Protein AF-A0A524NBY7-F1 (afdb_monomer_lite)

pLDDT: mean 90.12, std 16.32, range [26.27, 98.94]

Structure (mmCIF, N/CA/C/O backbone):
data_AF-A0A524NBY7-F1
#
_entry.id   AF-A0A524NBY7-F1
#
loop_
_atom_site.group_PDB
_atom_site.id
_atom_site.type_symbol
_atom_site.label_atom_id
_atom_site.label_alt_id
_atom_site.label_comp_id
_atom_site.label_asym_id
_atom_site.label_entity_id
_atom_site.label_seq_id
_atom_site.pdbx_PDB_ins_code
_atom_site.Cartn_x
_atom_site.Cartn_y
_atom_site.Cartn_z
_atom_site.occupancy
_atom_site.B_iso_or_equiv
_atom_site.auth_seq_id
_atom_site.auth_comp_id
_atom_site.auth_asym_id
_atom_site.auth_atom_id
_atom_site.pdbx_PDB_model_num
ATOM 1 N N . MET A 1 1 ? 9.054 27.374 -18.415 1.00 38.06 1 MET A N 1
ATOM 2 C CA . MET A 1 1 ? 10.284 26.608 -18.728 1.00 38.06 1 MET A CA 1
ATOM 3 C C . MET A 1 1 ? 9.888 25.502 -19.705 1.00 38.06 1 MET A C 1
ATOM 5 O O . MET A 1 1 ? 8.897 24.840 -19.443 1.00 38.06 1 MET A O 1
ATOM 9 N N . ASN A 1 2 ? 10.522 25.422 -20.881 1.00 26.27 2 ASN A N 1
ATOM 10 C CA . ASN A 1 2 ? 10.005 24.704 -22.062 1.00 26.27 2 ASN A CA 1
ATOM 11 C C . ASN A 1 2 ? 9.915 23.171 -21.884 1.00 26.27 2 ASN A C 1
ATOM 13 O O . ASN A 1 2 ? 10.837 22.551 -21.364 1.00 26.27 2 ASN A O 1
ATOM 17 N N . ILE A 1 3 ? 8.852 22.569 -22.433 1.00 31.59 3 ILE A N 1
ATOM 18 C CA . ILE A 1 3 ? 8.532 21.121 -22.445 1.00 31.59 3 ILE A CA 1
ATOM 19 C C . ILE A 1 3 ? 9.698 20.244 -22.946 1.00 31.59 3 ILE A C 1
ATOM 21 O O . ILE A 1 3 ? 9.887 19.122 -22.487 1.00 31.59 3 ILE A O 1
ATOM 25 N N . ARG A 1 4 ? 10.561 20.779 -23.820 1.00 28.70 4 ARG A N 1
ATOM 26 C CA . ARG A 1 4 ? 11.755 20.077 -24.326 1.00 28.70 4 ARG A CA 1
ATOM 27 C C . ARG A 1 4 ? 12.843 19.812 -23.284 1.00 28.70 4 ARG A C 1
ATOM 29 O O . ARG A 1 4 ? 13.678 18.953 -23.526 1.00 28.70 4 ARG A O 1
ATOM 36 N N . THR A 1 5 ? 12.851 20.520 -22.158 1.00 32.78 5 THR A N 1
ATOM 37 C CA . THR A 1 5 ? 13.862 20.325 -21.107 1.00 32.78 5 THR A CA 1
ATOM 38 C C . THR A 1 5 ? 13.407 19.320 -20.041 1.00 32.78 5 THR A C 1
ATOM 40 O O . THR A 1 5 ? 14.238 18.836 -19.280 1.00 32.78 5 THR A O 1
ATOM 43 N N . ARG A 1 6 ? 12.109 18.970 -19.999 1.00 39.91 6 ARG A N 1
ATOM 44 C CA . ARG A 1 6 ? 11.529 18.037 -19.013 1.00 39.91 6 ARG A CA 1
ATOM 45 C C . ARG A 1 6 ? 11.681 16.561 -19.406 1.00 39.91 6 ARG A C 1
ATOM 47 O O . ARG A 1 6 ? 11.953 15.740 -18.540 1.00 39.91 6 ARG A O 1
ATOM 54 N N . LEU A 1 7 ? 11.659 16.233 -20.704 1.00 33.75 7 LEU A N 1
ATOM 55 C CA . LEU A 1 7 ? 11.920 14.864 -21.191 1.00 33.75 7 LEU A CA 1
ATOM 56 C C . LEU A 1 7 ? 13.371 14.382 -20.986 1.00 33.75 7 LEU A C 1
ATOM 58 O O . LEU A 1 7 ? 13.647 13.192 -21.106 1.00 33.75 7 LEU A O 1
ATOM 62 N N . SER A 1 8 ? 14.306 15.280 -20.669 1.00 32.94 8 SER A N 1
ATOM 63 C CA . SER A 1 8 ? 15.722 14.927 -20.519 1.00 32.94 8 SER A CA 1
ATOM 64 C C . SER A 1 8 ? 16.049 14.207 -19.205 1.00 32.94 8 SER A C 1
ATOM 66 O O . SER A 1 8 ? 17.114 13.607 -19.113 1.00 32.94 8 SER A O 1
ATOM 68 N N . PHE A 1 9 ? 15.167 14.235 -18.197 1.00 35.78 9 PHE A N 1
ATOM 69 C CA . PHE A 1 9 ? 15.437 13.615 -16.889 1.00 35.78 9 PHE A CA 1
ATOM 70 C C . PHE A 1 9 ? 15.031 12.139 -16.807 1.00 35.78 9 PHE A C 1
ATOM 72 O O . PHE A 1 9 ? 15.745 11.360 -16.178 1.00 35.78 9 PHE A O 1
ATOM 79 N N . LEU A 1 10 ? 14.003 11.711 -17.553 1.00 37.94 10 LEU A N 1
ATOM 80 C CA . LEU A 1 10 ? 13.712 10.282 -17.762 1.00 37.94 10 LEU A CA 1
ATOM 81 C C . LEU A 1 10 ? 14.885 9.562 -18.467 1.00 37.94 10 LEU A C 1
ATOM 83 O O . LEU A 1 10 ? 15.070 8.355 -18.348 1.00 37.94 10 LEU A O 1
ATOM 87 N N . PHE A 1 11 ? 15.726 10.333 -19.161 1.00 37.72 11 PHE A N 1
ATOM 88 C CA . PHE A 1 11 ? 16.925 9.867 -19.851 1.00 37.72 11 PHE A CA 1
ATOM 89 C C . PHE A 1 11 ? 18.112 9.563 -18.917 1.00 37.72 11 PHE A C 1
ATOM 91 O O . PHE A 1 11 ? 19.065 8.908 -19.340 1.00 37.72 11 PHE A O 1
ATOM 98 N N . ILE A 1 12 ? 18.090 10.012 -17.655 1.00 38.16 12 ILE A N 1
ATOM 99 C CA . ILE A 1 12 ? 19.270 9.946 -16.774 1.00 38.16 12 ILE A CA 1
ATOM 100 C C . ILE A 1 12 ? 19.433 8.573 -16.099 1.00 38.16 12 ILE A C 1
ATOM 102 O O . ILE A 1 12 ? 20.563 8.192 -15.804 1.00 38.16 12 ILE A O 1
ATOM 106 N N . LEU A 1 13 ? 18.376 7.759 -15.981 1.00 38.22 13 LEU A N 1
ATOM 107 C CA . LEU A 1 13 ? 18.535 6.328 -15.658 1.00 38.22 13 LEU A CA 1
ATOM 108 C C . LEU A 1 13 ? 18.882 5.478 -16.904 1.00 38.22 13 LEU A C 1
ATOM 110 O O . LEU A 1 13 ? 19.424 4.384 -16.787 1.00 38.22 13 LEU A O 1
ATOM 114 N N . PHE A 1 14 ? 18.618 6.003 -18.107 1.00 44.19 14 PHE A N 1
ATOM 115 C CA . PHE A 1 14 ? 18.791 5.312 -19.395 1.00 44.19 14 PHE A CA 1
ATOM 116 C C . PHE A 1 14 ? 20.225 5.339 -19.950 1.00 44.19 14 PHE A C 1
ATOM 118 O O . PHE A 1 14 ? 20.568 4.558 -20.842 1.00 44.19 14 PHE A O 1
ATOM 125 N N . LEU A 1 15 ? 21.081 6.220 -19.429 1.00 35.56 15 LEU A N 1
ATOM 126 C CA . LEU A 1 15 ? 22.387 6.534 -20.020 1.00 35.56 15 LEU A CA 1
ATOM 127 C C . LEU A 1 15 ? 23.485 5.484 -19.804 1.00 35.56 15 LEU A C 1
ATOM 129 O O . LEU A 1 15 ? 24.590 5.671 -20.306 1.00 35.56 15 LEU A O 1
ATOM 133 N N . LEU A 1 16 ? 23.201 4.371 -19.121 1.00 41.16 16 LEU A N 1
ATOM 134 C CA . LEU A 1 16 ? 24.165 3.272 -19.025 1.00 41.16 16 LEU A CA 1
ATOM 135 C C . LEU A 1 16 ? 23.973 2.188 -20.097 1.00 41.16 16 LEU A C 1
ATOM 137 O O . LEU A 1 16 ? 24.951 1.510 -20.393 1.00 41.16 16 LEU A O 1
ATOM 141 N N . TYR A 1 17 ? 22.792 2.053 -20.730 1.00 46.56 17 TYR A N 1
ATOM 142 C CA . TYR A 1 17 ? 22.541 0.939 -21.671 1.00 46.56 17 TYR A CA 1
ATOM 143 C C . TYR A 1 17 ? 21.577 1.198 -22.850 1.00 46.56 17 TYR A C 1
ATOM 145 O O . TYR A 1 17 ? 21.431 0.319 -23.697 1.00 46.56 17 TYR A O 1
ATOM 153 N N . GLY A 1 18 ? 20.918 2.358 -22.960 1.00 45.53 18 GLY A N 1
ATOM 154 C CA . GLY A 1 18 ? 19.932 2.601 -24.025 1.00 45.53 18 GLY A CA 1
ATOM 155 C C . GLY A 1 18 ? 20.496 3.285 -25.274 1.00 45.53 18 GLY A C 1
ATOM 156 O O . GLY A 1 18 ? 21.081 4.363 -25.184 1.00 45.53 18 GLY A O 1
ATOM 157 N N . CYS A 1 19 ? 20.251 2.715 -26.459 1.00 48.62 19 CYS A N 1
ATOM 158 C CA . CYS A 1 19 ? 20.434 3.406 -27.741 1.00 48.62 19 CYS A CA 1
ATOM 159 C C . CYS A 1 19 ? 19.055 3.824 -28.280 1.00 48.62 19 CYS A C 1
ATOM 161 O O . CYS A 1 19 ? 18.195 2.975 -28.513 1.00 48.62 19 CYS A O 1
ATOM 163 N N . ALA A 1 20 ? 18.821 5.127 -28.451 1.00 48.59 20 ALA A N 1
ATOM 164 C CA . ALA A 1 20 ? 17.600 5.642 -29.073 1.00 48.59 20 ALA A CA 1
ATOM 165 C C . ALA A 1 20 ? 17.789 5.726 -30.594 1.00 48.59 20 ALA A C 1
ATOM 167 O O . ALA A 1 20 ? 18.743 6.347 -31.067 1.00 48.59 20 ALA A O 1
ATOM 168 N N . ASP A 1 21 ? 16.880 5.125 -31.362 1.00 48.41 21 ASP A N 1
ATOM 169 C CA . ASP A 1 21 ? 16.946 5.154 -32.826 1.00 48.41 21 ASP A CA 1
ATOM 170 C C . ASP A 1 21 ? 16.148 6.344 -33.400 1.00 48.41 21 ASP A C 1
ATOM 172 O O . ASP A 1 21 ? 15.265 6.903 -32.743 1.00 48.41 21 ASP A O 1
ATOM 176 N N . LYS A 1 22 ? 16.411 6.735 -34.657 1.00 47.03 22 LYS A N 1
ATOM 177 C CA . LYS A 1 22 ? 15.877 7.964 -35.311 1.00 47.03 22 LYS A CA 1
ATOM 178 C C . LYS A 1 22 ? 14.337 8.063 -35.427 1.00 47.03 22 LYS A C 1
ATOM 180 O O . LYS A 1 22 ? 13.837 9.023 -36.011 1.00 47.03 22 LYS A O 1
ATOM 185 N N . LYS A 1 23 ? 13.585 7.094 -34.896 1.00 56.25 23 LYS A N 1
ATOM 186 C CA . LYS A 1 23 ? 12.113 7.017 -34.898 1.00 56.25 23 LYS A CA 1
ATOM 187 C C . LYS A 1 23 ? 11.458 7.180 -33.516 1.00 56.25 23 LYS A C 1
ATOM 189 O O . LYS A 1 23 ? 10.245 7.050 -33.436 1.00 56.25 23 LYS A O 1
ATOM 194 N N . GLY A 1 24 ? 12.219 7.457 -32.453 1.00 67.69 24 GLY A N 1
ATOM 195 C CA . GLY A 1 24 ? 11.664 7.640 -31.100 1.00 67.69 24 GLY A CA 1
ATOM 196 C C . GLY A 1 24 ? 11.406 6.340 -30.327 1.00 67.69 24 GLY A C 1
ATOM 197 O O . GLY A 1 24 ? 10.895 6.390 -29.215 1.00 67.69 24 GLY A O 1
ATOM 198 N N . ALA A 1 25 ? 11.792 5.189 -30.886 1.00 77.94 25 ALA A N 1
ATOM 199 C CA . ALA A 1 25 ? 11.807 3.920 -30.167 1.00 77.94 25 ALA A CA 1
ATOM 200 C C . ALA A 1 25 ? 13.071 3.817 -29.298 1.00 77.94 25 ALA A C 1
ATOM 202 O O . ALA A 1 25 ? 14.184 4.078 -29.773 1.00 77.94 25 ALA A O 1
ATOM 203 N N . ALA A 1 26 ? 12.883 3.425 -28.040 1.00 87.50 26 ALA A N 1
ATOM 204 C CA . ALA A 1 26 ? 13.948 3.090 -27.107 1.00 87.50 26 ALA A CA 1
ATOM 205 C C . ALA A 1 26 ? 14.113 1.569 -27.036 1.00 87.50 26 ALA A C 1
ATOM 207 O O . ALA A 1 26 ? 13.131 0.825 -27.085 1.00 87.50 26 ALA A O 1
ATOM 208 N N . TYR A 1 27 ? 15.356 1.115 -26.898 1.00 89.12 27 TYR A N 1
ATOM 209 C CA . TYR A 1 27 ? 15.679 -0.298 -26.746 1.00 89.12 27 TYR A CA 1
ATOM 210 C C . TYR A 1 27 ? 16.507 -0.519 -25.489 1.00 89.12 27 TYR A C 1
ATOM 212 O O . TYR A 1 27 ? 17.387 0.284 -25.169 1.00 89.12 27 TYR A O 1
ATOM 220 N N . VAL A 1 28 ? 16.237 -1.630 -24.808 1.00 91.25 28 VAL A N 1
ATOM 221 C CA . VAL A 1 28 ? 17.086 -2.152 -23.737 1.00 91.25 28 VAL A CA 1
ATOM 222 C C . VAL A 1 28 ? 17.340 -3.633 -23.981 1.00 91.25 28 VAL A C 1
ATOM 224 O O . VAL A 1 28 ? 16.425 -4.387 -24.314 1.00 91.25 28 VAL A O 1
ATOM 227 N N . GLU A 1 29 ? 18.592 -4.046 -23.837 1.00 92.50 29 GLU A N 1
ATOM 228 C CA . GLU A 1 29 ? 19.011 -5.432 -24.018 1.00 92.50 29 GLU A CA 1
ATOM 229 C C . GLU A 1 29 ? 19.614 -5.972 -22.724 1.00 92.50 29 GLU A C 1
ATOM 231 O O . GLU A 1 29 ? 20.268 -5.247 -21.974 1.00 92.50 29 GLU A O 1
ATOM 236 N N . GLY A 1 30 ? 19.376 -7.249 -22.446 1.00 92.81 30 GLY A N 1
ATOM 237 C CA . GLY A 1 30 ? 19.822 -7.882 -21.210 1.00 92.81 30 GLY A CA 1
ATOM 238 C C . GLY A 1 30 ? 19.289 -9.300 -21.067 1.00 92.81 30 GLY A C 1
ATOM 239 O O . GLY A 1 30 ? 18.826 -9.910 -22.035 1.00 92.81 30 GLY A O 1
ATOM 240 N N . LEU A 1 31 ? 19.374 -9.845 -19.857 1.00 93.19 31 LEU A N 1
ATOM 241 C CA . LEU A 1 31 ? 18.925 -11.201 -19.547 1.00 93.19 31 LEU A CA 1
ATOM 242 C C . LEU A 1 31 ? 17.517 -11.160 -18.952 1.00 93.19 31 LEU A C 1
ATOM 244 O O . LEU A 1 31 ? 17.298 -10.491 -17.951 1.00 93.19 31 LEU A O 1
ATOM 248 N N . LEU A 1 32 ? 16.556 -11.888 -19.512 1.00 93.88 32 LEU A N 1
ATOM 249 C CA . LEU A 1 32 ? 15.216 -11.955 -18.927 1.00 93.88 32 LEU A CA 1
ATOM 250 C C . LEU A 1 32 ? 15.269 -12.617 -17.538 1.00 93.88 32 LEU A C 1
ATOM 252 O O . LEU A 1 32 ? 15.822 -13.707 -17.404 1.00 93.88 32 LEU A O 1
ATOM 256 N N . TYR A 1 33 ? 14.672 -11.994 -16.517 1.00 94.44 33 TYR A N 1
ATOM 257 C CA . TYR A 1 33 ? 14.739 -12.485 -15.128 1.00 94.44 33 TYR A CA 1
ATOM 258 C C . TYR A 1 33 ? 14.157 -13.894 -14.918 1.00 94.44 33 TYR A C 1
ATOM 260 O O . TYR A 1 33 ? 14.571 -14.596 -14.002 1.00 94.44 33 TYR A O 1
ATOM 268 N N . LEU A 1 34 ? 13.221 -14.319 -15.775 1.00 94.25 34 LEU A N 1
ATOM 269 C CA . LEU A 1 34 ? 12.539 -15.613 -15.664 1.00 94.25 34 LEU A CA 1
ATOM 270 C C . LEU A 1 34 ? 13.435 -16.807 -16.004 1.00 94.25 34 LEU A C 1
ATOM 272 O O . LEU A 1 34 ? 13.306 -17.863 -15.392 1.00 94.25 34 LEU A O 1
ATOM 276 N N . ASP A 1 35 ? 14.293 -16.678 -17.017 1.00 94.00 35 ASP A N 1
ATOM 277 C CA . ASP A 1 35 ? 15.045 -17.816 -17.561 1.00 94.00 35 ASP A CA 1
ATOM 278 C C . ASP A 1 35 ? 16.498 -17.496 -17.948 1.00 94.00 35 ASP A C 1
ATOM 280 O O . ASP A 1 35 ? 17.217 -18.363 -18.452 1.00 94.00 35 ASP A O 1
ATOM 284 N N . GLY A 1 36 ? 16.950 -16.259 -17.725 1.00 91.88 36 GLY A N 1
ATOM 285 C CA . GLY A 1 36 ? 18.303 -15.804 -18.032 1.00 91.88 36 GLY A CA 1
ATOM 286 C C . GLY A 1 36 ? 18.642 -15.807 -19.526 1.00 91.88 36 GLY A C 1
ATOM 287 O O . GLY A 1 36 ? 19.830 -15.776 -19.884 1.00 91.88 36 GLY A O 1
ATOM 288 N N . LYS A 1 37 ? 17.639 -15.887 -20.414 1.00 92.94 37 LYS A N 1
ATOM 289 C CA . LYS A 1 37 ? 17.856 -15.814 -21.862 1.00 92.94 37 LYS A CA 1
ATOM 290 C C . LYS A 1 37 ? 18.016 -14.363 -22.318 1.00 92.94 37 LYS A C 1
ATOM 292 O O . LYS A 1 37 ? 17.357 -13.473 -21.781 1.00 92.94 37 LYS A O 1
ATOM 297 N N . PRO A 1 38 ? 18.884 -14.110 -23.311 1.00 94.12 38 PRO A N 1
ATOM 298 C CA . PRO A 1 38 ? 19.106 -12.767 -23.819 1.00 94.12 38 PRO A CA 1
ATOM 299 C C . PRO A 1 38 ? 17.893 -12.268 -24.614 1.00 94.12 38 PRO A C 1
ATOM 301 O O . PRO A 1 38 ? 17.378 -12.972 -25.490 1.00 94.12 38 PRO A O 1
ATOM 304 N N . VAL A 1 39 ? 17.451 -11.048 -24.317 1.00 94.12 39 VAL A N 1
ATOM 305 C CA . VAL A 1 39 ? 16.311 -10.396 -24.970 1.00 94.12 39 VAL A CA 1
ATOM 306 C C . VAL A 1 39 ? 16.609 -8.929 -25.280 1.00 94.12 39 VAL A C 1
ATOM 308 O O . VAL A 1 39 ? 17.419 -8.296 -24.609 1.00 94.12 39 VAL A O 1
ATOM 311 N N . SER A 1 40 ? 15.914 -8.395 -26.283 1.00 93.38 40 SER A N 1
ATOM 312 C CA . SER A 1 40 ? 15.816 -6.968 -26.596 1.00 93.38 40 SER A CA 1
ATOM 313 C C . SER A 1 40 ? 14.366 -6.525 -26.399 1.00 93.38 40 SER A C 1
ATOM 315 O O . SER A 1 40 ? 13.446 -7.123 -26.975 1.00 93.38 40 SER A O 1
ATOM 317 N N . ILE A 1 41 ? 14.154 -5.518 -25.556 1.00 94.06 41 ILE A N 1
ATOM 318 C CA . ILE A 1 41 ? 12.849 -4.920 -25.274 1.00 94.06 41 ILE A CA 1
ATOM 319 C C . ILE A 1 41 ? 12.764 -3.595 -26.026 1.00 94.06 41 ILE A C 1
ATOM 321 O O . ILE A 1 41 ? 13.585 -2.704 -25.825 1.00 94.06 41 ILE A O 1
ATOM 325 N N . GLU A 1 42 ? 11.760 -3.484 -26.890 1.00 94.94 42 GLU A N 1
ATOM 326 C CA . GLU A 1 42 ? 11.419 -2.271 -27.628 1.00 94.94 42 GLU A CA 1
ATOM 327 C C . GLU A 1 42 ? 10.312 -1.521 -26.891 1.00 94.94 42 GLU A C 1
ATOM 329 O O . GLU A 1 42 ? 9.292 -2.108 -26.511 1.00 94.94 42 GLU A O 1
ATOM 334 N N . MET A 1 43 ? 10.514 -0.218 -26.718 1.00 94.38 43 MET A N 1
ATOM 335 C CA . MET A 1 43 ? 9.571 0.684 -26.074 1.00 94.38 43 MET A CA 1
ATOM 336 C C . MET A 1 43 ? 9.296 1.896 -26.960 1.00 94.38 43 MET A C 1
ATOM 338 O O . MET A 1 43 ? 10.212 2.460 -27.562 1.00 94.38 43 MET A O 1
ATOM 342 N N . MET A 1 44 ? 8.037 2.320 -27.007 1.00 91.81 44 MET A N 1
ATOM 343 C CA . MET A 1 44 ? 7.604 3.541 -27.684 1.00 91.81 44 MET A CA 1
ATOM 344 C C . MET A 1 44 ? 6.653 4.292 -26.758 1.00 91.81 44 MET A C 1
ATOM 346 O O . MET A 1 44 ? 5.721 3.691 -26.231 1.00 91.81 44 MET A O 1
ATOM 350 N N . ASP A 1 45 ? 6.925 5.577 -26.523 1.00 87.81 45 ASP A N 1
ATOM 351 C CA . ASP A 1 45 ? 6.111 6.445 -25.659 1.00 87.81 45 ASP A CA 1
ATOM 352 C C . ASP A 1 45 ? 5.824 5.839 -24.265 1.00 87.81 45 ASP A C 1
ATOM 354 O O . ASP A 1 45 ? 4.714 5.911 -23.749 1.00 87.81 45 ASP A O 1
ATOM 358 N N . GLY A 1 46 ? 6.833 5.194 -23.663 1.00 85.69 46 GLY A N 1
ATOM 359 C CA . GLY A 1 46 ? 6.732 4.563 -22.337 1.00 85.69 46 GLY A CA 1
ATOM 360 C C . GLY A 1 46 ? 6.048 3.189 -22.315 1.00 85.69 46 GLY A C 1
ATOM 361 O O . GLY A 1 46 ? 5.949 2.577 -21.256 1.00 85.69 46 GLY A O 1
ATOM 362 N N . ILE A 1 47 ? 5.614 2.670 -23.466 1.00 91.50 47 ILE A N 1
ATOM 363 C CA . ILE A 1 47 ? 4.930 1.377 -23.580 1.00 91.50 47 ILE A CA 1
ATOM 364 C C . ILE A 1 47 ? 5.880 0.346 -24.183 1.00 91.50 47 ILE A C 1
ATOM 366 O O . ILE A 1 47 ? 6.492 0.590 -25.223 1.00 91.50 47 ILE A O 1
ATOM 370 N N . ILE A 1 48 ? 5.965 -0.837 -23.570 1.00 95.06 48 ILE A N 1
ATOM 371 C CA . ILE A 1 48 ? 6.646 -1.991 -24.166 1.00 95.06 48 ILE A CA 1
ATOM 372 C C . ILE A 1 48 ? 5.835 -2.458 -25.377 1.00 95.06 48 ILE A C 1
ATOM 374 O O . ILE A 1 48 ? 4.724 -2.965 -25.237 1.00 95.06 48 ILE A O 1
ATOM 378 N N . THR A 1 49 ? 6.395 -2.312 -26.574 1.00 96.56 49 THR A N 1
ATOM 379 C CA . THR A 1 49 ? 5.736 -2.719 -27.824 1.00 96.56 49 THR A CA 1
ATOM 380 C C . THR A 1 49 ? 6.172 -4.106 -28.274 1.00 96.56 49 THR A C 1
ATOM 382 O O . THR A 1 49 ? 5.442 -4.781 -29.004 1.00 96.56 49 THR A O 1
ATOM 385 N N . ARG A 1 50 ? 7.365 -4.555 -27.858 1.00 95.50 50 ARG A N 1
ATOM 386 C CA . ARG A 1 50 ? 7.888 -5.866 -28.246 1.00 95.50 50 ARG A CA 1
ATOM 387 C C . ARG A 1 50 ? 8.984 -6.366 -27.313 1.00 95.50 50 ARG A C 1
ATOM 389 O O . ARG A 1 50 ? 9.873 -5.614 -26.936 1.00 95.50 50 ARG A O 1
ATOM 396 N N . VAL A 1 51 ? 8.994 -7.674 -27.068 1.00 95.12 51 VAL A N 1
ATOM 397 C CA . VAL A 1 51 ? 10.111 -8.396 -26.439 1.00 95.12 51 VAL A CA 1
ATOM 398 C C . VAL A 1 51 ? 10.620 -9.441 -27.429 1.00 95.12 51 VAL A C 1
ATOM 400 O O . VAL A 1 51 ? 9.855 -10.293 -27.881 1.00 95.12 51 VAL A O 1
ATOM 403 N N . LYS A 1 52 ? 11.894 -9.357 -27.822 1.00 94.81 52 LYS A N 1
ATOM 404 C CA . LYS A 1 52 ? 12.513 -10.253 -28.810 1.00 94.81 52 LYS A CA 1
ATOM 405 C C . LYS A 1 52 ? 13.646 -11.069 -28.195 1.00 94.81 52 LYS A C 1
ATOM 407 O O . LYS A 1 52 ? 14.560 -10.465 -27.644 1.00 94.81 52 LYS A O 1
ATOM 412 N N . PRO A 1 53 ? 13.664 -12.402 -28.363 1.00 94.00 53 PRO A N 1
ATOM 413 C CA . PRO A 1 53 ? 14.847 -13.202 -28.067 1.00 94.00 53 PRO A CA 1
ATOM 414 C C . PRO A 1 53 ? 16.030 -12.796 -28.951 1.00 94.00 53 PRO A C 1
ATOM 416 O O . PRO A 1 53 ? 15.853 -12.522 -30.141 1.00 94.00 53 PRO A O 1
ATOM 419 N N . LEU A 1 54 ? 17.234 -12.814 -28.384 1.00 91.00 54 LEU A N 1
ATOM 420 C CA . LEU A 1 54 ? 18.488 -12.616 -29.109 1.00 91.00 54 LEU A CA 1
ATOM 421 C C . LEU A 1 54 ? 19.230 -13.949 -29.265 1.00 91.00 54 LEU A C 1
ATOM 423 O O . LEU A 1 54 ? 19.153 -14.836 -28.417 1.00 91.00 54 LEU A O 1
ATOM 427 N N . SER A 1 55 ? 19.954 -14.113 -30.372 1.00 82.69 55 SER A N 1
ATOM 428 C CA . SER A 1 55 ? 20.627 -15.372 -30.719 1.00 82.69 55 SER A CA 1
ATOM 429 C C . SER A 1 55 ? 21.998 -15.559 -30.061 1.00 82.69 55 SER A C 1
ATOM 431 O O . SER A 1 55 ? 22.532 -16.665 -30.090 1.00 82.69 55 SER A O 1
ATOM 433 N N . SER A 1 56 ? 22.598 -14.512 -29.484 1.00 74.19 56 SER A N 1
ATOM 434 C CA . SER A 1 56 ? 23.929 -14.575 -28.867 1.00 74.19 56 SER A CA 1
ATOM 435 C C . SER A 1 56 ? 24.010 -13.689 -27.623 1.00 74.19 56 SER A C 1
ATOM 437 O O . SER A 1 56 ? 23.396 -12.629 -27.586 1.00 74.19 56 SER A O 1
ATOM 439 N N . LYS A 1 57 ? 24.797 -14.121 -26.627 1.00 66.62 57 LYS A N 1
ATOM 440 C CA . LYS A 1 57 ? 25.123 -13.338 -25.420 1.00 66.62 57 LYS A CA 1
ATOM 441 C C . LYS A 1 57 ? 26.304 -12.376 -25.610 1.00 66.62 57 LYS A C 1
ATOM 443 O O . LYS A 1 57 ? 26.647 -11.657 -24.678 1.00 66.62 57 LYS A O 1
ATOM 448 N N . THR A 1 58 ? 26.969 -12.424 -26.763 1.00 65.12 58 THR A N 1
ATOM 449 C CA . THR A 1 58 ? 28.192 -11.655 -27.024 1.00 65.12 58 THR A CA 1
ATOM 450 C C . THR A 1 58 ? 27.854 -10.164 -26.983 1.00 65.12 58 THR A C 1
ATOM 452 O O . THR A 1 58 ? 26.926 -9.745 -27.664 1.00 65.12 58 THR A O 1
ATOM 455 N N . ASP A 1 59 ? 28.571 -9.412 -26.147 1.00 73.19 59 ASP A N 1
ATOM 456 C CA . ASP A 1 59 ? 28.416 -7.969 -25.892 1.00 73.19 59 ASP A CA 1
ATOM 457 C C . ASP A 1 59 ? 27.160 -7.514 -25.120 1.00 73.19 59 ASP A C 1
ATOM 459 O O . ASP A 1 59 ? 26.908 -6.313 -25.025 1.00 73.19 59 ASP A O 1
ATOM 463 N N . LEU A 1 60 ? 26.404 -8.429 -24.494 1.00 75.06 60 LEU A N 1
ATOM 464 C CA . LEU A 1 60 ? 25.288 -8.030 -23.628 1.00 75.06 60 LEU A CA 1
ATOM 465 C C . LEU A 1 60 ? 25.737 -7.633 -22.212 1.00 75.06 60 LEU A C 1
ATOM 467 O O . LEU A 1 60 ? 26.633 -8.268 -21.642 1.00 75.06 60 LEU A O 1
ATOM 471 N N . PRO A 1 61 ? 25.057 -6.656 -21.587 1.00 70.12 61 PRO A N 1
ATOM 472 C CA . PRO A 1 61 ? 25.218 -6.376 -20.166 1.00 70.12 61 PRO A CA 1
ATOM 473 C C . PRO A 1 61 ? 24.905 -7.626 -19.337 1.00 70.12 61 PRO A C 1
ATOM 475 O O . PRO A 1 61 ? 23.935 -8.332 -19.618 1.00 70.12 61 PRO A O 1
ATOM 478 N N . GLN A 1 62 ? 25.646 -7.871 -18.252 1.00 79.00 62 GLN A N 1
ATOM 479 C CA . GLN A 1 62 ? 25.261 -8.879 -17.247 1.00 79.00 62 GLN A CA 1
ATOM 480 C C . GLN A 1 62 ? 24.147 -8.361 -16.315 1.00 79.00 62 GLN A C 1
ATOM 482 O O . GLN A 1 62 ? 24.192 -8.564 -15.106 1.00 79.00 62 GLN A O 1
ATOM 487 N N . ALA A 1 63 ? 23.163 -7.654 -16.872 1.00 88.56 63 ALA A N 1
ATOM 488 C CA . ALA A 1 63 ? 22.018 -7.123 -16.146 1.00 88.56 63 ALA A CA 1
ATOM 489 C C . ALA A 1 63 ? 20.775 -7.971 -16.433 1.00 88.56 63 ALA A C 1
ATOM 491 O O . ALA A 1 63 ? 20.535 -8.381 -17.574 1.00 88.56 63 ALA A O 1
ATOM 492 N N . TYR A 1 64 ? 19.980 -8.214 -15.392 1.00 93.06 64 TYR A N 1
ATOM 493 C CA . TYR A 1 64 ? 18.664 -8.819 -15.543 1.00 93.06 64 TYR A CA 1
ATOM 494 C C . TYR A 1 64 ? 17.618 -7.749 -15.853 1.00 93.06 64 TYR A C 1
ATOM 496 O O . TYR A 1 64 ? 17.608 -6.680 -15.249 1.00 93.06 64 TYR A O 1
ATOM 504 N N . LEU A 1 65 ? 16.729 -8.063 -16.789 1.00 94.06 65 LEU A N 1
ATOM 505 C CA . LEU A 1 65 ? 15.550 -7.282 -17.126 1.00 94.06 65 LEU A CA 1
ATOM 506 C C . LEU A 1 65 ? 14.334 -7.940 -16.472 1.00 94.06 65 LEU A C 1
ATOM 508 O O . LEU A 1 65 ? 14.010 -9.097 -16.764 1.00 94.06 65 LEU A O 1
ATOM 512 N N . ALA A 1 66 ? 13.672 -7.189 -15.599 1.00 95.50 66 ALA A N 1
ATOM 513 C CA . ALA A 1 66 ? 12.467 -7.574 -14.876 1.00 95.50 66 ALA A CA 1
ATOM 514 C C . ALA A 1 66 ? 11.437 -6.433 -14.934 1.00 95.50 66 ALA A C 1
ATOM 516 O O . ALA A 1 66 ? 11.818 -5.292 -15.216 1.00 95.50 66 ALA A O 1
ATOM 517 N N . PRO A 1 67 ? 10.146 -6.707 -14.673 1.00 95.50 67 PRO A N 1
ATOM 518 C CA . PRO A 1 67 ? 9.195 -5.657 -14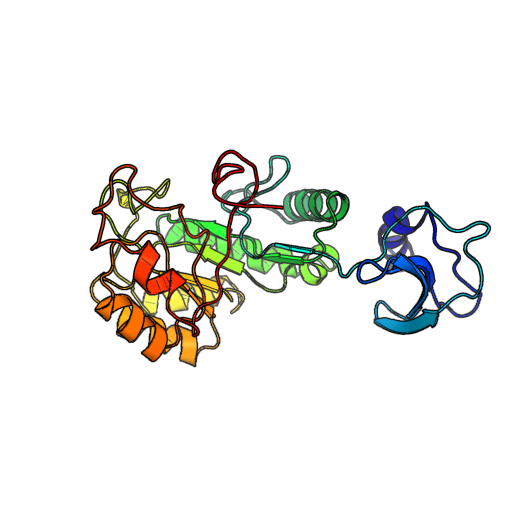.334 1.00 95.50 67 PRO A CA 1
ATOM 519 C C . PRO A 1 67 ? 9.720 -4.822 -13.162 1.00 95.50 67 PRO A C 1
ATOM 521 O O . PRO A 1 67 ? 10.370 -5.359 -12.264 1.00 95.50 67 PRO A O 1
ATOM 524 N N . GLY A 1 68 ? 9.431 -3.522 -13.175 1.00 96.38 68 GLY A N 1
ATOM 525 C CA . GLY A 1 68 ? 9.729 -2.667 -12.032 1.00 96.38 68 GLY A CA 1
ATOM 526 C C . GLY A 1 68 ? 8.981 -3.137 -10.785 1.00 96.38 68 GLY A C 1
ATOM 527 O O . GLY A 1 68 ? 7.863 -3.652 -10.878 1.00 96.38 68 GLY A O 1
ATOM 528 N N . LEU A 1 69 ? 9.623 -3.010 -9.625 1.00 97.75 69 LEU A N 1
ATOM 529 C CA . LEU A 1 69 ? 9.044 -3.448 -8.361 1.00 97.75 69 LEU A CA 1
ATOM 530 C C . LEU A 1 69 ? 7.895 -2.517 -7.959 1.00 97.75 69 LEU A C 1
ATOM 532 O O . LEU A 1 69 ? 7.933 -1.311 -8.225 1.00 97.75 69 LEU A O 1
ATOM 536 N N . ILE A 1 70 ? 6.890 -3.099 -7.305 1.00 98.06 70 ILE A N 1
ATOM 537 C CA . ILE A 1 70 ? 5.754 -2.375 -6.738 1.00 98.06 70 ILE A CA 1
ATOM 538 C C . ILE A 1 70 ? 5.819 -2.514 -5.221 1.00 98.06 70 ILE A C 1
ATOM 540 O O . ILE A 1 70 ? 5.682 -3.623 -4.705 1.00 98.06 70 ILE A O 1
ATOM 544 N N . ASP A 1 71 ? 6.008 -1.398 -4.524 1.00 98.19 71 ASP A N 1
ATOM 545 C CA . ASP A 1 71 ? 6.004 -1.358 -3.064 1.00 98.19 71 ASP A CA 1
ATOM 546 C C . ASP A 1 71 ? 4.654 -0.854 -2.541 1.00 98.19 71 ASP A C 1
ATOM 548 O O . ASP A 1 71 ? 4.341 0.334 -2.566 1.00 98.19 71 ASP A O 1
ATOM 552 N N . ILE A 1 72 ? 3.811 -1.777 -2.094 1.00 97.62 72 ILE A N 1
ATOM 553 C CA . ILE A 1 72 ? 2.449 -1.459 -1.652 1.00 97.62 72 ILE A CA 1
ATOM 554 C C . ILE A 1 72 ? 2.378 -0.923 -0.216 1.00 97.62 72 ILE A C 1
ATOM 556 O O . ILE A 1 72 ? 1.280 -0.594 0.232 1.00 97.62 72 ILE A O 1
ATOM 560 N N . GLN A 1 73 ? 3.497 -0.872 0.514 1.00 98.00 73 GLN A N 1
ATOM 561 C CA . GLN A 1 73 ? 3.511 -0.383 1.887 1.00 98.00 73 GLN A CA 1
ATOM 562 C C . GLN A 1 73 ? 4.854 0.257 2.243 1.00 98.00 73 GLN A C 1
ATOM 564 O O . GLN A 1 73 ? 5.773 -0.407 2.723 1.00 98.00 73 GLN A O 1
ATOM 569 N N . ILE A 1 74 ? 4.923 1.579 2.106 1.00 97.81 74 ILE A N 1
ATOM 570 C CA . ILE A 1 74 ? 6.112 2.346 2.463 1.00 97.81 74 ILE A CA 1
ATOM 571 C C . ILE A 1 74 ? 5.728 3.655 3.149 1.00 97.81 74 ILE A C 1
ATOM 573 O O . ILE A 1 74 ? 5.025 4.495 2.593 1.00 97.81 74 ILE A O 1
ATOM 577 N N . ASN A 1 75 ? 6.193 3.851 4.385 1.00 97.31 75 ASN A N 1
ATOM 578 C CA . ASN A 1 75 ? 5.882 5.062 5.157 1.00 97.31 75 ASN A CA 1
ATOM 579 C C . ASN A 1 75 ? 6.748 6.262 4.750 1.00 97.31 75 ASN A C 1
ATOM 581 O O . ASN A 1 75 ? 6.383 7.408 4.995 1.00 97.31 75 ASN A O 1
ATOM 585 N N . GLY A 1 76 ? 7.903 5.999 4.143 1.00 96.69 76 GLY A N 1
ATOM 586 C CA . GLY A 1 76 ? 8.884 7.005 3.776 1.00 96.69 76 GLY A CA 1
ATOM 587 C C . GLY A 1 76 ? 10.181 6.379 3.274 1.00 96.69 76 GLY A C 1
ATOM 588 O O . GLY A 1 76 ? 10.430 5.192 3.483 1.00 96.69 76 GLY A O 1
ATOM 589 N N . TYR A 1 77 ? 11.023 7.173 2.615 1.00 97.44 77 TYR A N 1
ATOM 590 C CA . TYR A 1 77 ? 12.309 6.712 2.098 1.00 97.44 77 TYR A CA 1
ATOM 591 C C . TYR A 1 77 ? 13.343 7.842 2.056 1.00 97.44 77 TYR A C 1
ATOM 593 O O . TYR A 1 77 ? 13.008 8.995 1.792 1.00 97.44 77 TYR A O 1
ATOM 601 N N . MET A 1 78 ? 14.611 7.516 2.337 1.00 94.94 78 MET A N 1
ATOM 602 C CA . MET A 1 78 ? 15.750 8.452 2.284 1.00 94.94 78 MET A CA 1
ATOM 603 C C . MET A 1 78 ? 15.550 9.781 3.042 1.00 94.94 78 MET A C 1
ATOM 605 O O . MET A 1 78 ? 16.007 10.835 2.611 1.00 94.94 78 MET A O 1
ATOM 609 N N . GLY A 1 79 ? 14.909 9.725 4.214 1.00 94.94 79 GLY A N 1
ATOM 610 C CA . GLY A 1 79 ? 14.692 10.892 5.081 1.00 94.94 79 GLY A CA 1
ATOM 611 C C . GLY A 1 79 ? 13.400 11.666 4.804 1.00 94.94 79 GLY A C 1
ATOM 612 O O . GLY A 1 79 ? 13.125 12.639 5.502 1.00 94.94 79 GLY A O 1
ATOM 613 N N . VAL A 1 80 ? 12.597 11.220 3.837 1.00 97.00 80 VAL A N 1
ATOM 614 C CA . VAL A 1 80 ? 11.247 11.730 3.580 1.00 97.00 80 VAL A CA 1
ATOM 615 C C . VAL A 1 80 ? 10.235 10.807 4.252 1.00 97.00 80 VAL A C 1
ATOM 617 O O . VAL A 1 80 ? 10.255 9.607 4.000 1.00 97.00 80 VAL A O 1
ATOM 620 N N . ASP A 1 81 ? 9.359 11.359 5.091 1.00 96.94 81 ASP A N 1
ATOM 621 C CA . ASP A 1 81 ? 8.215 10.672 5.711 1.00 96.94 81 ASP A CA 1
ATOM 622 C C . ASP A 1 81 ? 6.926 11.154 5.030 1.00 96.94 81 ASP A C 1
ATOM 624 O O . ASP A 1 81 ? 6.654 12.355 4.991 1.00 96.94 81 ASP A O 1
ATOM 628 N N . PHE A 1 82 ? 6.126 10.236 4.486 1.00 96.81 82 PHE A N 1
ATOM 629 C CA . PHE A 1 82 ? 4.883 10.567 3.780 1.00 96.81 82 PHE A CA 1
ATOM 630 C C . PHE A 1 82 ? 3.746 11.005 4.716 1.00 96.81 82 PHE A C 1
ATOM 632 O O . PHE A 1 82 ? 2.733 11.533 4.261 1.00 96.81 82 PHE A O 1
ATOM 639 N N . SER A 1 83 ? 3.917 10.830 6.028 1.00 94.62 83 SER A N 1
ATOM 640 C CA . SER A 1 83 ? 3.027 11.367 7.063 1.00 94.62 83 SER A CA 1
ATOM 641 C C . SER A 1 83 ? 3.483 12.736 7.599 1.00 94.62 83 SER A C 1
ATOM 643 O O . SER A 1 83 ? 2.798 13.311 8.456 1.00 94.62 83 SER A O 1
ATOM 645 N N . ASP A 1 84 ? 4.619 13.273 7.130 1.00 94.38 84 ASP A N 1
ATOM 646 C CA . ASP A 1 84 ? 5.127 14.588 7.539 1.00 94.38 84 ASP A CA 1
ATOM 647 C C . ASP A 1 84 ? 4.108 15.688 7.192 1.00 94.38 84 ASP A C 1
ATOM 649 O O . ASP A 1 84 ? 3.560 15.755 6.093 1.00 94.38 84 ASP A O 1
ATOM 653 N N . GLN A 1 85 ? 3.844 16.571 8.151 1.00 95.88 85 GLN A N 1
ATOM 654 C CA . GLN A 1 85 ? 2.899 17.676 7.981 1.00 95.88 85 GLN A CA 1
ATOM 655 C C . GLN A 1 85 ? 3.480 18.808 7.121 1.00 95.88 85 GLN A C 1
ATOM 657 O O . GLN A 1 85 ? 2.720 19.663 6.659 1.00 95.88 85 GLN A O 1
ATOM 662 N N . ASP A 1 86 ? 4.794 18.784 6.881 1.00 93.94 86 ASP A N 1
ATOM 663 C CA . ASP A 1 8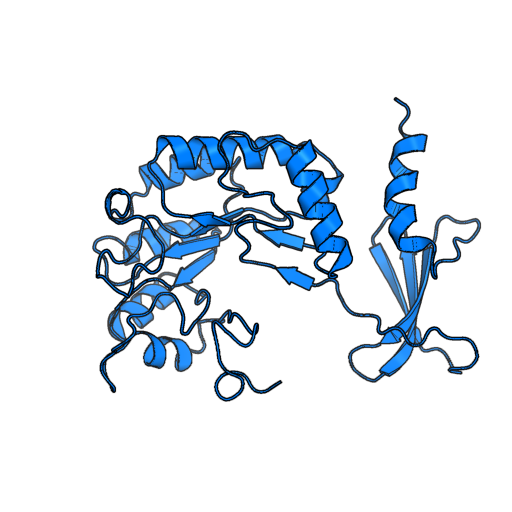6 ? 5.524 19.674 5.977 1.00 93.94 86 ASP A CA 1
ATOM 664 C C . ASP A 1 86 ? 6.022 18.927 4.720 1.00 93.94 86 ASP A C 1
ATOM 666 O O . ASP A 1 86 ? 7.026 19.313 4.098 1.00 93.94 86 ASP A O 1
ATOM 670 N N . LEU A 1 87 ? 5.361 17.819 4.358 1.00 96.00 87 LEU A N 1
ATOM 671 C CA . LEU A 1 87 ? 5.560 17.149 3.075 1.00 96.00 87 LEU A CA 1
ATOM 672 C C . LEU A 1 87 ? 5.199 18.103 1.930 1.00 96.00 87 LEU A C 1
ATOM 674 O O . LEU A 1 87 ? 4.242 18.870 2.011 1.00 96.00 87 LEU A O 1
ATOM 678 N N . ASN A 1 88 ? 5.985 18.071 0.859 1.00 94.31 88 ASN A N 1
ATOM 679 C CA . ASN A 1 88 ? 5.769 18.886 -0.329 1.00 94.31 88 ASN A CA 1
ATOM 680 C C . ASN A 1 88 ? 6.227 18.120 -1.586 1.00 94.31 88 ASN A C 1
ATOM 682 O O . ASN A 1 88 ? 6.925 17.106 -1.451 1.00 94.31 88 ASN A O 1
ATOM 686 N N . PRO A 1 89 ? 5.862 18.587 -2.794 1.00 94.56 89 PRO A N 1
ATOM 687 C CA . PRO A 1 89 ? 6.201 17.898 -4.037 1.00 94.56 89 PRO A CA 1
ATOM 688 C C . PRO A 1 89 ? 7.704 17.667 -4.244 1.00 94.56 89 PRO A C 1
ATOM 690 O O . PRO A 1 89 ? 8.084 16.594 -4.702 1.00 94.56 89 PRO A O 1
ATOM 693 N N . ASP A 1 90 ? 8.574 18.601 -3.845 1.00 95.44 90 ASP A N 1
ATOM 694 C CA . ASP A 1 90 ? 10.027 18.444 -4.020 1.00 95.44 90 ASP A CA 1
ATOM 695 C C . ASP A 1 90 ? 10.561 17.262 -3.190 1.00 95.44 90 ASP A C 1
ATOM 697 O O . ASP A 1 90 ? 11.254 16.389 -3.714 1.00 95.44 90 ASP A O 1
ATOM 701 N N . LYS A 1 91 ? 10.160 17.161 -1.912 1.00 96.06 91 LYS A N 1
ATOM 702 C CA . LYS A 1 91 ? 10.490 16.004 -1.055 1.00 96.06 91 LYS A CA 1
ATOM 703 C C . LYS A 1 91 ? 9.938 14.694 -1.636 1.00 96.06 91 LYS A C 1
ATOM 705 O O . LYS A 1 91 ? 10.613 13.667 -1.617 1.00 96.06 91 LYS A O 1
ATOM 710 N N . MET A 1 92 ? 8.714 14.712 -2.163 1.00 96.19 92 MET A N 1
ATOM 711 C CA . MET A 1 92 ? 8.106 13.534 -2.794 1.00 96.19 92 MET A CA 1
ATOM 712 C C . MET A 1 92 ? 8.874 13.086 -4.045 1.00 96.19 92 MET A C 1
ATOM 714 O O . MET A 1 92 ? 9.072 11.884 -4.244 1.00 96.19 92 MET A O 1
ATOM 718 N N . GLN A 1 93 ? 9.362 14.026 -4.859 1.00 96.62 93 GLN A N 1
ATOM 719 C CA . GLN A 1 93 ? 10.237 13.722 -5.992 1.00 96.62 93 GLN A CA 1
ATOM 720 C C . GLN A 1 93 ? 11.568 13.123 -5.534 1.00 96.62 93 GLN A C 1
ATOM 722 O O . GLN A 1 93 ? 12.017 12.135 -6.114 1.00 96.62 93 GLN A O 1
ATOM 727 N N . GLU A 1 94 ? 12.190 13.668 -4.484 1.00 96.31 94 GLU A N 1
ATOM 728 C CA . GLU A 1 94 ? 13.422 13.107 -3.914 1.00 96.31 94 GLU A CA 1
ATOM 729 C C . GLU A 1 94 ? 13.235 11.644 -3.488 1.00 96.31 94 GLU A C 1
ATOM 731 O O . GLU A 1 94 ? 14.049 10.790 -3.856 1.00 96.31 94 GLU A O 1
ATOM 736 N N . ALA A 1 95 ? 12.134 11.338 -2.793 1.00 97.38 95 ALA A N 1
ATOM 737 C CA . ALA A 1 95 ? 11.777 9.972 -2.419 1.00 97.38 95 ALA A CA 1
ATOM 738 C C . ALA A 1 95 ? 11.528 9.083 -3.651 1.00 97.38 95 ALA A C 1
ATOM 740 O O . ALA A 1 95 ? 12.073 7.982 -3.726 1.00 97.38 95 ALA A O 1
ATOM 741 N N . THR A 1 96 ? 10.783 9.578 -4.646 1.00 97.38 96 THR A N 1
ATOM 742 C CA . THR A 1 96 ? 10.498 8.859 -5.904 1.00 97.38 96 THR A CA 1
ATOM 743 C C . THR A 1 96 ? 11.791 8.483 -6.631 1.00 97.38 96 THR A C 1
ATOM 745 O O . THR A 1 96 ? 12.010 7.321 -6.970 1.00 97.38 96 THR A O 1
ATOM 748 N N . PHE A 1 97 ? 12.698 9.444 -6.829 1.00 97.38 97 PHE A N 1
ATOM 749 C CA . PHE A 1 97 ? 13.975 9.191 -7.497 1.00 97.38 97 PHE A CA 1
ATOM 750 C C . PHE A 1 97 ? 14.880 8.253 -6.706 1.00 97.38 97 PHE A C 1
ATOM 752 O O . PHE A 1 97 ? 15.674 7.522 -7.300 1.00 97.38 97 PHE A O 1
ATOM 759 N N . ALA A 1 98 ? 14.810 8.293 -5.377 1.00 97.75 98 ALA A N 1
ATOM 760 C CA . ALA A 1 98 ? 15.538 7.363 -4.534 1.00 97.75 98 ALA A CA 1
ATOM 761 C C . ALA A 1 98 ? 14.986 5.934 -4.673 1.00 97.75 98 ALA A C 1
ATOM 763 O O . ALA A 1 98 ? 15.772 5.013 -4.868 1.00 97.75 98 ALA A O 1
ATOM 764 N N . LEU A 1 99 ? 13.664 5.757 -4.690 1.00 98.00 99 LEU A N 1
ATOM 765 C CA . LEU A 1 99 ? 13.015 4.457 -4.900 1.00 98.00 99 LEU A CA 1
ATOM 766 C C . LEU A 1 99 ? 13.313 3.862 -6.282 1.00 98.00 99 LEU A C 1
ATOM 768 O O . LEU A 1 99 ? 13.616 2.673 -6.394 1.00 98.00 99 LEU A O 1
ATOM 772 N N . TRP A 1 100 ? 13.350 4.693 -7.327 1.00 96.75 100 TRP A N 1
ATOM 773 C CA . TRP A 1 100 ? 13.739 4.248 -8.669 1.00 96.75 100 TRP A CA 1
ATOM 774 C C . TRP A 1 100 ? 15.158 3.663 -8.719 1.00 96.75 100 TRP A C 1
ATOM 776 O O . TRP A 1 100 ? 15.412 2.750 -9.505 1.00 96.75 100 TRP A O 1
ATOM 786 N N . LYS A 1 101 ? 16.088 4.148 -7.881 1.00 96.25 101 LYS A N 1
ATOM 787 C CA . LYS A 1 101 ? 17.454 3.595 -7.797 1.00 96.25 101 LYS A CA 1
ATOM 788 C C . LYS A 1 101 ? 17.484 2.190 -7.194 1.00 96.25 101 LYS A C 1
ATOM 790 O O . LYS A 1 101 ? 18.384 1.429 -7.533 1.00 96.25 101 LYS A O 1
ATOM 795 N N . GLU A 1 102 ? 16.492 1.845 -6.379 1.00 96.19 102 GLU A N 1
ATOM 796 C CA . GLU A 1 102 ? 16.297 0.504 -5.814 1.00 96.19 102 GLU A CA 1
ATOM 797 C C . GLU A 1 102 ? 15.452 -0.409 -6.725 1.00 96.19 102 GLU A C 1
ATOM 799 O O . GLU A 1 102 ? 15.178 -1.559 -6.389 1.00 96.19 102 GLU A O 1
ATOM 804 N N . GLY A 1 103 ? 15.028 0.083 -7.895 1.00 96.00 103 GLY A N 1
ATOM 805 C CA . GLY A 1 103 ? 14.195 -0.664 -8.842 1.00 96.00 103 GLY A CA 1
ATOM 806 C C . GLY A 1 103 ? 12.696 -0.650 -8.526 1.00 96.00 103 GLY A C 1
ATOM 807 O O . GLY A 1 103 ? 11.932 -1.315 -9.229 1.00 96.00 103 GLY A O 1
ATOM 808 N N . VAL A 1 104 ? 12.259 0.114 -7.518 1.00 97.94 104 VAL A N 1
ATOM 809 C CA . VAL A 1 104 ? 10.841 0.349 -7.211 1.00 97.94 104 VAL A CA 1
ATOM 810 C C . VAL A 1 104 ? 10.313 1.418 -8.151 1.00 97.94 104 VAL A C 1
ATOM 812 O O . VAL A 1 104 ? 10.673 2.584 -8.035 1.00 97.94 104 VAL A O 1
ATOM 815 N N . THR A 1 105 ? 9.476 1.024 -9.107 1.00 97.19 105 THR A N 1
ATOM 816 C CA . THR A 1 105 ? 8.897 1.944 -10.099 1.00 97.19 105 THR A CA 1
ATOM 817 C C . THR A 1 105 ? 7.517 2.434 -9.702 1.00 97.19 105 THR A C 1
ATOM 819 O O . THR A 1 105 ? 7.073 3.460 -10.209 1.00 97.19 105 THR A O 1
ATOM 822 N N . SER A 1 106 ? 6.829 1.702 -8.825 1.00 98.19 106 SER A N 1
ATOM 823 C CA . SER A 1 106 ? 5.542 2.126 -8.292 1.00 98.19 106 SER A CA 1
ATOM 824 C C . SER A 1 106 ? 5.450 1.860 -6.804 1.00 98.19 106 SER A C 1
ATOM 826 O O . SER A 1 106 ? 5.959 0.849 -6.330 1.00 98.19 106 SER A O 1
ATOM 828 N N . TYR A 1 107 ? 4.799 2.749 -6.065 1.00 98.56 107 TYR A N 1
ATOM 829 C CA . TYR A 1 107 ? 4.642 2.570 -4.630 1.00 98.56 107 TYR A CA 1
ATOM 830 C C . TYR A 1 107 ? 3.389 3.247 -4.081 1.00 98.56 107 TYR A C 1
ATOM 832 O O . TYR A 1 107 ? 2.883 4.204 -4.667 1.00 98.56 107 TYR A O 1
ATOM 840 N N . LEU A 1 108 ? 2.890 2.751 -2.950 1.00 98.69 108 LEU A N 1
ATOM 841 C CA . LEU A 1 108 ? 1.810 3.378 -2.193 1.00 98.69 108 LEU A CA 1
ATOM 842 C C . LEU A 1 108 ? 2.405 4.105 -0.979 1.00 98.69 108 LEU A C 1
ATOM 844 O O . LEU A 1 108 ? 2.851 3.440 -0.044 1.00 98.69 108 LEU A O 1
ATOM 848 N N . PRO A 1 109 ? 2.403 5.452 -0.949 1.00 98.50 109 PRO A N 1
ATOM 849 C CA . PRO A 1 109 ? 2.663 6.195 0.274 1.00 98.50 109 PRO A CA 1
ATOM 850 C C . PRO A 1 109 ? 1.706 5.743 1.377 1.00 98.50 109 PRO A C 1
A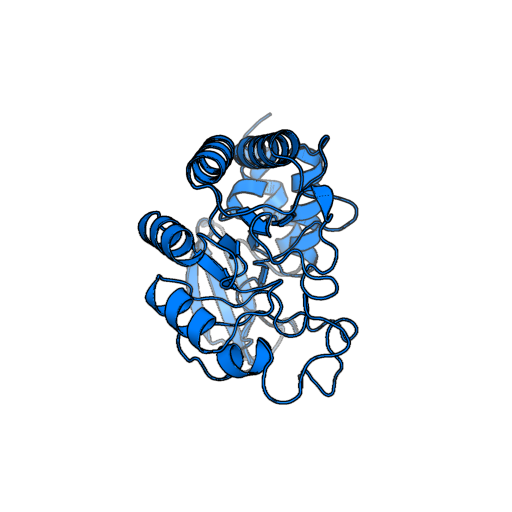TOM 852 O O . PRO A 1 109 ? 0.482 5.846 1.232 1.00 98.50 109 PRO A O 1
ATOM 855 N N . THR A 1 110 ? 2.268 5.241 2.472 1.00 98.69 110 THR A N 1
ATOM 856 C CA . THR A 1 110 ? 1.503 4.711 3.599 1.00 98.69 110 THR A CA 1
ATOM 857 C C . THR A 1 110 ? 1.445 5.716 4.737 1.00 98.69 110 THR A C 1
ATOM 859 O O . THR A 1 110 ? 2.454 5.991 5.395 1.00 98.69 110 THR A O 1
ATOM 862 N N . VAL A 1 111 ? 0.241 6.209 5.021 1.00 98.44 111 VAL A N 1
ATOM 863 C CA . VAL A 1 111 ? -0.045 7.058 6.181 1.00 98.44 111 VAL A CA 1
ATOM 864 C C . VAL A 1 111 ? -0.538 6.181 7.328 1.00 98.44 111 VAL A C 1
ATOM 866 O O . VAL A 1 111 ? -1.501 5.430 7.178 1.00 98.44 111 VAL A O 1
ATOM 869 N N . ILE A 1 112 ? 0.120 6.280 8.483 1.00 97.12 112 ILE A N 1
ATOM 870 C CA . ILE A 1 112 ? -0.207 5.483 9.676 1.00 97.12 112 ILE A CA 1
ATOM 871 C C . ILE A 1 112 ? -1.155 6.222 10.628 1.00 97.12 112 ILE A C 1
ATOM 873 O O . ILE A 1 112 ? -1.272 7.446 10.589 1.00 97.12 112 ILE A O 1
ATOM 877 N N . THR A 1 113 ? -1.757 5.488 11.566 1.00 97.94 113 THR A N 1
ATOM 878 C CA . THR A 1 113 ? -2.600 6.009 12.661 1.00 97.94 113 THR A CA 1
ATOM 879 C C . THR A 1 113 ? -2.126 7.348 13.257 1.00 97.94 113 THR A C 1
ATOM 881 O O . THR A 1 113 ? -1.056 7.456 13.878 1.00 97.94 113 THR A O 1
ATOM 884 N N . ARG A 1 114 ? -2.992 8.361 13.134 1.00 97.50 114 ARG A N 1
ATOM 885 C CA . ARG A 1 114 ? -2.911 9.706 13.729 1.00 97.50 114 ARG A CA 1
ATOM 886 C C . ARG A 1 114 ? -4.323 10.218 14.056 1.00 97.50 114 ARG A C 1
ATOM 888 O O . ARG A 1 114 ? -5.320 9.539 13.786 1.00 97.50 114 ARG A O 1
ATOM 895 N N . ASP A 1 115 ? -4.416 11.393 14.673 1.00 98.00 115 ASP A N 1
ATOM 896 C CA . ASP A 1 115 ? -5.685 12.118 14.762 1.00 98.00 115 ASP A CA 1
ATOM 897 C C . ASP A 1 115 ? -6.225 12.476 13.368 1.00 98.00 115 ASP A C 1
ATOM 899 O O . ASP A 1 115 ? -5.486 12.496 12.382 1.00 98.00 115 ASP A O 1
ATOM 903 N N . HIS A 1 116 ? -7.532 12.723 13.302 1.00 98.19 116 HIS A N 1
ATOM 904 C CA . HIS A 1 116 ? -8.244 12.988 12.057 1.00 98.19 116 HIS A CA 1
ATOM 905 C C . HIS A 1 116 ? -7.637 14.151 11.259 1.00 98.19 116 HIS A C 1
ATOM 907 O O . HIS A 1 116 ? -7.392 14.011 10.064 1.00 98.19 116 HIS A O 1
ATOM 913 N N . GLU A 1 117 ? -7.348 15.281 11.912 1.00 98.44 117 GLU A N 1
ATOM 914 C CA . GLU A 1 117 ? -6.854 16.487 11.236 1.00 98.44 117 GLU A CA 1
ATOM 915 C C . GLU A 1 117 ? -5.506 16.238 10.553 1.00 98.44 117 GLU A C 1
ATOM 917 O O . GLU A 1 117 ? -5.294 16.662 9.414 1.00 98.44 117 GLU A O 1
ATOM 922 N N . ARG A 1 118 ? -4.607 15.501 11.215 1.00 98.25 118 ARG A N 1
ATOM 923 C CA . ARG A 1 118 ? -3.317 15.115 10.629 1.00 98.25 118 ARG A CA 1
ATOM 924 C C . ARG A 1 118 ? -3.458 14.123 9.484 1.00 98.25 118 ARG A C 1
ATOM 926 O O . ARG A 1 118 ? -2.753 14.285 8.493 1.00 98.25 118 ARG A O 1
ATOM 933 N N . LEU A 1 119 ? -4.352 13.135 9.588 1.00 98.56 119 LEU A N 1
ATOM 934 C CA . LEU A 1 119 ? -4.629 12.213 8.477 1.00 98.56 119 LEU A CA 1
ATOM 935 C C . LEU A 1 119 ? -5.171 12.977 7.263 1.00 98.56 119 LEU A C 1
ATOM 937 O O . LEU A 1 119 ? -4.647 12.836 6.160 1.00 98.56 119 LEU A O 1
ATOM 941 N N . ALA A 1 120 ? -6.171 13.835 7.480 1.00 98.62 120 ALA A N 1
ATOM 942 C CA . ALA A 1 120 ? -6.773 14.668 6.445 1.00 98.62 120 ALA A CA 1
ATOM 943 C C . ALA A 1 120 ? -5.732 15.570 5.765 1.00 98.62 120 ALA A C 1
ATOM 945 O O . ALA A 1 120 ? -5.715 15.680 4.538 1.00 98.62 120 ALA A O 1
ATOM 946 N N . ARG A 1 121 ? -4.832 16.182 6.547 1.00 98.50 121 ARG A N 1
ATOM 947 C CA . ARG A 1 121 ? -3.725 16.986 6.016 1.00 98.50 121 ARG A CA 1
ATOM 948 C C . ARG A 1 121 ? -2.737 16.145 5.213 1.00 98.50 121 ARG A C 1
ATOM 950 O O . ARG A 1 121 ? -2.399 16.549 4.107 1.00 98.50 121 ARG A O 1
ATOM 957 N N . SER A 1 122 ? -2.301 14.993 5.723 1.00 98.38 122 SER A N 1
ATOM 958 C CA . SER A 1 122 ? -1.377 14.107 5.002 1.00 98.38 122 SER A CA 1
ATOM 959 C C . SER A 1 122 ? -1.951 13.667 3.655 1.00 98.38 122 SER A C 1
ATOM 961 O O . SER A 1 122 ? -1.266 13.782 2.644 1.00 98.38 122 SER A O 1
ATOM 963 N N . PHE A 1 123 ? -3.220 13.252 3.602 1.00 98.69 123 PHE A N 1
ATOM 964 C CA . PHE A 1 123 ? -3.850 12.876 2.334 1.00 98.69 123 PHE A CA 1
ATOM 965 C C . PHE A 1 123 ? -4.061 14.054 1.380 1.00 98.69 123 PHE A C 1
ATOM 967 O O . PHE A 1 123 ? -3.882 13.865 0.182 1.00 98.69 123 PHE A O 1
ATOM 974 N N . SER A 1 124 ? -4.363 15.256 1.886 1.00 98.56 124 SER A N 1
ATOM 975 C CA . SER A 1 124 ? -4.413 16.472 1.055 1.00 98.56 124 SER A CA 1
ATOM 976 C C . SER A 1 124 ? -3.055 16.752 0.410 1.00 98.56 124 SER A C 1
ATOM 978 O O . SER A 1 124 ? -2.979 16.932 -0.799 1.00 98.56 124 SER A O 1
ATOM 980 N N . LEU A 1 125 ? -1.967 16.711 1.190 1.00 98.38 125 LEU A N 1
ATOM 981 C CA . LEU A 1 125 ? -0.609 16.947 0.682 1.00 98.38 125 LEU A CA 1
ATOM 982 C C . LEU A 1 125 ? -0.187 15.888 -0.344 1.00 98.38 125 LEU A C 1
ATOM 984 O O . LEU A 1 125 ? 0.426 16.220 -1.358 1.00 98.38 125 LEU A O 1
ATOM 988 N N . LEU A 1 126 ? -0.530 14.619 -0.099 1.00 98.31 126 LEU A N 1
ATOM 989 C CA . LEU A 1 126 ? -0.286 13.536 -1.049 1.00 98.31 126 LEU A CA 1
ATOM 990 C C . LEU A 1 126 ? -1.080 13.736 -2.344 1.00 98.31 126 LEU A C 1
ATOM 992 O O . LEU A 1 126 ? -0.508 13.602 -3.420 1.00 98.31 126 LEU A O 1
ATOM 996 N N . ALA A 1 127 ? -2.364 14.093 -2.254 1.00 97.88 127 ALA A N 1
ATOM 997 C CA . ALA A 1 127 ? -3.215 14.348 -3.413 1.00 97.88 127 ALA A CA 1
ATOM 998 C C . ALA A 1 127 ? -2.752 15.568 -4.223 1.00 97.88 127 ALA A C 1
ATOM 1000 O O . ALA A 1 127 ? -2.726 15.504 -5.447 1.00 97.88 127 ALA A O 1
ATOM 1001 N N . GLU A 1 128 ? -2.332 16.648 -3.563 1.00 96.38 128 GLU A N 1
ATOM 1002 C CA . GLU A 1 128 ? -1.759 17.838 -4.209 1.00 96.38 128 GLU A CA 1
ATOM 1003 C C . GLU A 1 128 ? -0.443 17.516 -4.933 1.00 96.38 128 GLU A C 1
ATOM 1005 O O . GLU A 1 128 ? -0.192 18.009 -6.031 1.00 96.38 128 GLU A O 1
ATOM 1010 N N . ALA A 1 129 ? 0.393 16.642 -4.362 1.00 96.00 129 ALA A N 1
ATOM 1011 C CA . ALA A 1 129 ? 1.643 16.223 -4.994 1.00 96.00 129 ALA A CA 1
ATOM 1012 C C . ALA A 1 129 ? 1.429 15.423 -6.294 1.00 96.00 129 ALA A C 1
ATOM 1014 O O . ALA A 1 129 ? 2.334 15.368 -7.128 1.00 96.00 129 ALA A O 1
ATOM 1015 N N . MET A 1 130 ? 0.240 14.846 -6.504 1.00 96.50 130 MET A N 1
ATOM 1016 C CA . MET A 1 130 ? -0.102 14.117 -7.731 1.00 96.50 130 MET A CA 1
ATOM 1017 C C . MET A 1 130 ? -0.239 15.017 -8.967 1.00 96.50 130 MET A C 1
ATOM 1019 O O . MET A 1 130 ? -0.248 14.497 -10.080 1.00 96.50 130 MET A O 1
ATOM 1023 N N . ASP A 1 131 ? -0.301 16.343 -8.810 1.00 94.38 131 ASP A N 1
ATOM 1024 C CA . ASP A 1 131 ? -0.261 17.279 -9.945 1.00 94.38 131 ASP A CA 1
ATOM 1025 C C . ASP A 1 131 ? 1.110 17.285 -10.652 1.00 94.38 131 ASP A C 1
ATOM 1027 O O . ASP A 1 131 ? 1.242 17.771 -11.781 1.00 94.38 131 ASP A O 1
ATOM 1031 N N . ASP A 1 132 ? 2.144 16.738 -10.007 1.00 95.56 132 ASP A N 1
ATOM 1032 C CA . ASP A 1 132 ? 3.447 16.533 -10.619 1.00 95.56 132 ASP A CA 1
ATOM 1033 C C . ASP A 1 132 ? 3.486 15.248 -11.467 1.00 95.56 132 ASP A C 1
ATOM 1035 O O . ASP A 1 132 ? 3.130 14.151 -11.028 1.00 95.56 132 ASP A O 1
ATOM 1039 N N . GLU A 1 133 ? 3.968 15.370 -12.706 1.00 89.81 133 GLU A N 1
ATOM 1040 C CA . GLU A 1 133 ? 4.025 14.263 -13.671 1.00 89.81 133 GLU A CA 1
ATOM 1041 C C . GLU A 1 133 ? 4.933 13.112 -13.206 1.00 89.81 133 GLU A C 1
ATOM 1043 O O . GLU A 1 133 ? 4.647 11.952 -13.484 1.00 89.81 133 GLU A O 1
ATOM 1048 N N . ILE A 1 134 ? 6.032 13.399 -12.502 1.00 89.62 134 ILE A N 1
ATOM 1049 C CA . ILE A 1 134 ? 6.980 12.357 -12.076 1.00 89.62 134 ILE A CA 1
ATOM 1050 C C . ILE A 1 134 ? 6.373 11.530 -10.944 1.00 89.62 134 ILE A C 1
ATOM 1052 O O . ILE A 1 134 ? 6.451 10.297 -10.952 1.00 89.62 134 ILE A O 1
ATOM 1056 N N . ILE A 1 135 ? 5.743 12.220 -9.996 1.00 94.12 135 ILE A N 1
ATOM 1057 C CA . ILE A 1 135 ? 5.071 11.609 -8.850 1.00 94.12 135 ILE A CA 1
ATOM 1058 C C . ILE A 1 135 ? 3.886 10.765 -9.331 1.00 94.12 135 ILE A C 1
ATOM 1060 O O . ILE A 1 135 ? 3.792 9.583 -8.996 1.00 94.12 135 ILE A O 1
ATOM 1064 N N . SER A 1 136 ? 3.021 11.333 -10.177 1.00 95.38 136 SER A N 1
ATOM 1065 C CA . SER A 1 136 ? 1.814 10.646 -10.656 1.00 95.38 136 SER A CA 1
ATOM 1066 C C . SER A 1 136 ? 2.082 9.397 -11.495 1.00 95.38 136 SER A C 1
ATOM 1068 O O . SER A 1 136 ? 1.259 8.485 -11.503 1.00 95.38 136 SER A O 1
ATOM 1070 N N . LEU A 1 137 ? 3.245 9.301 -12.147 1.00 93.25 137 LEU A N 1
ATOM 1071 C CA . LEU A 1 137 ? 3.668 8.081 -12.843 1.00 93.25 137 LEU A CA 1
ATOM 1072 C C . LEU A 1 137 ? 4.050 6.938 -11.890 1.00 93.25 137 LEU A C 1
ATOM 1074 O O . LEU A 1 137 ? 3.974 5.775 -12.285 1.00 93.25 137 LEU A O 1
ATOM 1078 N N . SER A 1 138 ? 4.470 7.253 -10.662 1.00 96.75 138 SER A N 1
ATOM 1079 C CA . SER A 1 138 ? 4.978 6.264 -9.699 1.00 96.75 138 SER A CA 1
ATOM 1080 C C . SER A 1 138 ? 3.966 5.902 -8.612 1.00 96.75 138 SER A C 1
ATOM 1082 O O . SER A 1 138 ? 4.108 4.868 -7.967 1.00 96.75 138 SER A O 1
ATOM 1084 N N . ILE A 1 139 ? 2.940 6.719 -8.388 1.00 97.88 139 ILE A N 1
ATOM 1085 C CA . ILE A 1 139 ? 2.012 6.535 -7.269 1.00 97.88 139 ILE A CA 1
ATOM 1086 C C . ILE A 1 139 ? 0.615 6.197 -7.805 1.00 97.88 139 ILE A C 1
ATOM 1088 O O . ILE A 1 139 ? -0.143 7.092 -8.169 1.00 97.88 139 ILE A O 1
ATOM 1092 N N . PRO A 1 140 ? 0.220 4.912 -7.861 1.00 97.06 140 PRO A N 1
ATOM 1093 C CA . PRO A 1 140 ? -1.116 4.530 -8.326 1.00 97.06 140 PRO A CA 1
ATOM 1094 C C . PRO A 1 140 ? -2.226 4.825 -7.299 1.00 97.06 140 PRO A C 1
ATOM 1096 O O . PRO A 1 140 ? -3.411 4.690 -7.609 1.00 97.06 140 PRO A O 1
ATOM 1099 N N . GLY A 1 141 ? -1.857 5.203 -6.073 1.00 98.25 141 GLY A N 1
ATOM 1100 C CA . GLY A 1 141 ? -2.766 5.534 -4.985 1.00 98.25 141 GLY A CA 1
ATOM 1101 C C . GLY A 1 141 ? -2.043 5.606 -3.645 1.00 98.25 141 GLY A C 1
ATOM 1102 O O . GLY A 1 141 ? -0.817 5.577 -3.587 1.00 98.25 141 GLY A O 1
ATOM 1103 N N . PHE A 1 142 ? -2.810 5.655 -2.562 1.00 98.81 142 PHE A N 1
ATOM 1104 C CA . PHE A 1 142 ? -2.301 5.746 -1.195 1.00 98.81 142 PHE A CA 1
ATOM 1105 C C . PHE A 1 142 ? -2.771 4.569 -0.343 1.00 98.81 142 PHE A C 1
ATOM 1107 O O . PHE A 1 142 ? -3.793 3.932 -0.632 1.00 98.81 142 PHE A O 1
ATOM 1114 N N . HIS A 1 143 ? -2.038 4.323 0.738 1.00 98.88 143 HIS A N 1
ATOM 1115 C CA . HIS A 1 143 ? -2.372 3.327 1.746 1.00 98.88 143 HIS A CA 1
ATOM 1116 C C . HIS A 1 143 ? -2.651 4.008 3.088 1.00 98.88 143 HIS A C 1
ATOM 1118 O O . HIS A 1 143 ? -1.841 4.786 3.590 1.00 98.88 143 HIS A O 1
ATOM 1124 N N . LEU A 1 144 ? -3.809 3.710 3.672 1.00 98.81 144 LEU A N 1
ATOM 1125 C CA . LEU A 1 144 ? -4.166 4.094 5.033 1.00 98.81 144 LEU A CA 1
ATOM 1126 C C . LEU A 1 144 ? -3.947 2.902 5.983 1.00 98.81 144 LEU A C 1
ATOM 1128 O O . LEU A 1 144 ? -4.710 1.937 5.960 1.00 98.81 144 LEU A O 1
ATOM 1132 N N . GLU A 1 145 ? -2.900 2.937 6.809 1.00 98.56 145 GLU A N 1
ATOM 1133 C CA . GLU A 1 145 ? -2.594 1.870 7.769 1.00 98.56 145 GLU A CA 1
ATOM 1134 C C . GLU A 1 145 ? -3.100 2.226 9.179 1.00 98.56 145 GLU A C 1
ATOM 1136 O O . GLU A 1 145 ? -2.461 2.969 9.934 1.00 98.56 145 GLU A O 1
ATOM 1141 N N . GLY A 1 146 ? -4.272 1.700 9.547 1.00 97.06 146 GLY A N 1
ATOM 1142 C CA . GLY A 1 146 ? -5.050 2.214 10.678 1.00 97.06 146 GLY A CA 1
ATOM 1143 C C . GLY A 1 146 ? -5.826 3.480 10.297 1.00 97.06 146 GLY A C 1
ATOM 1144 O O . GLY A 1 146 ? -5.810 3.861 9.141 1.00 97.06 146 GLY A O 1
ATOM 1145 N N . PRO A 1 147 ? -6.557 4.146 11.205 1.00 98.12 147 PRO A N 1
ATOM 1146 C CA . PRO A 1 147 ? -6.538 4.012 12.659 1.00 98.12 147 PRO A CA 1
ATOM 1147 C C . PRO A 1 147 ? -7.450 2.911 13.216 1.00 98.12 147 PRO A C 1
ATOM 1149 O O . PRO A 1 147 ? -7.482 2.711 14.432 1.00 98.12 147 PRO A O 1
ATOM 1152 N N . TYR A 1 148 ? -8.157 2.197 12.339 1.00 98.56 148 TYR A N 1
ATOM 1153 C CA . TYR A 1 148 ? -9.154 1.170 12.653 1.00 98.56 148 TYR A CA 1
ATOM 1154 C C . TYR A 1 148 ? -8.517 -0.189 12.960 1.00 98.56 148 TYR A C 1
ATOM 1156 O O . TYR A 1 148 ? -8.760 -1.189 12.287 1.00 98.56 148 TYR A O 1
ATOM 1164 N N . ILE A 1 149 ? -7.640 -0.202 13.957 1.00 98.25 149 ILE A N 1
ATOM 1165 C CA . ILE A 1 149 ? -6.832 -1.362 14.346 1.00 98.25 149 ILE A CA 1
ATOM 1166 C C . ILE A 1 149 ? -7.077 -1.748 15.806 1.00 98.25 149 ILE A C 1
ATOM 1168 O O . ILE A 1 149 ? -7.755 -1.040 16.552 1.00 98.25 149 ILE A O 1
ATOM 1172 N N . SER A 1 150 ? -6.531 -2.883 16.235 1.00 96.75 150 SER A N 1
ATOM 1173 C CA . SER A 1 150 ? -6.720 -3.371 17.596 1.00 96.75 150 SER A CA 1
ATOM 1174 C C . SER A 1 150 ? -5.996 -2.471 18.600 1.00 96.75 150 SER A C 1
ATOM 1176 O O . SER A 1 150 ? -4.813 -2.192 18.418 1.00 96.75 150 SER A O 1
ATOM 1178 N N . PRO A 1 151 ? -6.635 -2.032 19.701 1.00 93.94 151 PRO A N 1
ATOM 1179 C CA . PRO A 1 151 ? -5.964 -1.239 20.735 1.00 93.94 151 PRO A CA 1
ATOM 1180 C C . PRO A 1 151 ? -5.056 -2.092 21.639 1.00 93.94 151 PRO A C 1
ATOM 1182 O O . PRO A 1 151 ? -4.276 -1.551 22.433 1.00 93.94 151 PRO A O 1
ATOM 1185 N N . ILE A 1 152 ? -5.154 -3.424 21.538 1.00 91.94 152 ILE A N 1
ATOM 1186 C CA . ILE A 1 152 ? -4.452 -4.373 22.401 1.00 91.94 152 ILE A CA 1
ATOM 1187 C C . ILE A 1 152 ? -2.938 -4.211 22.222 1.00 91.94 152 ILE A C 1
ATOM 1189 O O . ILE A 1 152 ? -2.399 -4.246 21.112 1.00 91.94 152 ILE A O 1
ATOM 1193 N N . LYS A 1 153 ? -2.230 -4.049 23.345 1.00 89.06 153 LYS A N 1
ATOM 1194 C CA . LYS A 1 153 ? -0.768 -3.937 23.366 1.00 89.06 153 LYS A CA 1
ATOM 1195 C C . LYS A 1 153 ? -0.126 -5.149 22.678 1.00 89.06 153 LYS A C 1
ATOM 1197 O O . LYS A 1 153 ? -0.520 -6.285 22.920 1.00 89.06 153 LYS A O 1
ATOM 1202 N N . GLY A 1 154 ? 0.889 -4.895 21.856 1.00 89.12 154 GLY A N 1
ATOM 1203 C CA . GLY A 1 154 ? 1.514 -5.904 20.999 1.00 89.12 154 GLY A CA 1
ATOM 1204 C C . GLY A 1 154 ? 0.887 -5.902 19.609 1.00 89.12 154 GLY A C 1
ATOM 1205 O O . GLY A 1 154 ? 1.568 -5.565 18.650 1.00 89.12 154 GLY A O 1
ATOM 1206 N N . TYR A 1 155 ? -0.421 -6.153 19.515 1.00 92.94 155 TYR A N 1
ATOM 1207 C CA . TYR A 1 155 ? -1.130 -6.186 18.230 1.00 92.94 155 TYR A CA 1
ATOM 1208 C C . TYR A 1 155 ? -1.213 -4.821 17.546 1.00 92.94 155 TYR A C 1
ATOM 1210 O O . TYR A 1 155 ? -1.121 -4.753 16.337 1.00 92.94 155 TYR A O 1
ATOM 1218 N N . ARG A 1 156 ? -1.280 -3.707 18.281 1.00 91.31 156 ARG A N 1
ATOM 1219 C CA . ARG A 1 156 ? -1.225 -2.373 17.648 1.00 91.31 156 ARG A CA 1
ATOM 1220 C C . ARG A 1 156 ? 0.132 -1.983 17.037 1.00 91.31 156 ARG A C 1
ATOM 1222 O O . ARG A 1 156 ? 0.249 -0.904 16.461 1.00 91.31 156 ARG A O 1
ATOM 1229 N N . GLY A 1 157 ? 1.189 -2.766 17.274 1.00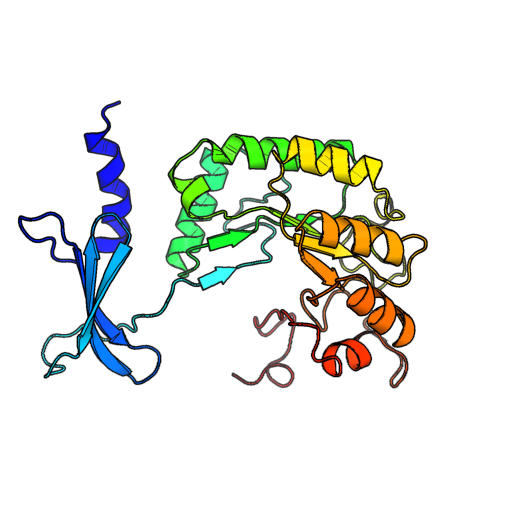 91.19 157 GLY A N 1
ATOM 1230 C CA . GLY A 1 157 ? 2.546 -2.442 16.832 1.00 91.19 157 GLY A CA 1
ATOM 1231 C C . GLY A 1 157 ? 3.023 -1.051 17.277 1.00 91.19 157 GLY A C 1
ATOM 1232 O O . GLY A 1 157 ? 2.884 -0.665 18.441 1.00 91.19 157 GLY A O 1
ATOM 1233 N N . ALA A 1 158 ? 3.589 -0.297 16.333 1.00 91.50 158 ALA A N 1
ATOM 1234 C CA . ALA A 1 158 ? 4.117 1.051 16.548 1.00 91.50 158 ALA A CA 1
ATOM 1235 C C . ALA A 1 158 ? 3.045 2.163 16.508 1.00 91.50 158 ALA A C 1
ATOM 1237 O O . ALA A 1 158 ? 3.378 3.344 16.647 1.00 91.50 158 ALA A O 1
ATOM 1238 N N . HIS A 1 159 ? 1.767 1.820 16.318 1.00 95.62 159 HIS A N 1
ATOM 1239 C CA . HIS A 1 159 ? 0.710 2.817 16.175 1.00 95.62 159 HIS A CA 1
ATOM 1240 C C . HIS A 1 159 ? 0.399 3.498 17.524 1.00 95.62 159 HIS A C 1
ATOM 1242 O O . HIS A 1 159 ? 0.307 2.828 18.561 1.00 95.62 159 HIS A O 1
ATOM 1248 N N . PRO A 1 160 ? 0.224 4.834 17.542 1.00 94.94 160 PRO A N 1
ATOM 1249 C CA . PRO A 1 160 ? -0.046 5.579 18.767 1.00 94.94 160 PRO A CA 1
ATOM 1250 C C . PRO A 1 160 ? -1.434 5.254 19.326 1.00 94.94 160 PRO A C 1
ATOM 1252 O O . PRO A 1 160 ? -2.455 5.547 18.706 1.00 94.94 160 PRO A O 1
ATOM 1255 N N . GLU A 1 161 ? -1.456 4.698 20.538 1.00 95.31 161 GLU A N 1
ATOM 1256 C CA . GLU A 1 161 ? -2.660 4.228 21.235 1.00 95.31 161 GLU A CA 1
ATOM 1257 C C . GLU A 1 161 ? -3.784 5.260 21.283 1.00 95.31 161 GLU A C 1
ATOM 1259 O O . GLU A 1 161 ? -4.929 4.924 21.004 1.00 95.31 161 GLU A O 1
ATOM 1264 N N . GLN A 1 162 ? -3.461 6.520 21.581 1.00 97.12 162 GLN A N 1
ATOM 1265 C CA . GLN A 1 162 ? -4.456 7.580 21.755 1.00 97.12 162 GLN A CA 1
ATOM 1266 C C . GLN A 1 162 ? -5.223 7.943 20.474 1.00 97.12 162 GLN A C 1
ATOM 1268 O O . GLN A 1 162 ? -6.181 8.710 20.533 1.00 97.12 162 GLN A O 1
ATOM 1273 N N . HIS A 1 163 ? -4.776 7.449 19.320 1.00 97.94 163 HIS A N 1
ATOM 1274 C CA . HIS A 1 163 ? -5.404 7.709 18.029 1.00 97.94 163 HIS A CA 1
ATOM 1275 C C . HIS A 1 163 ? -6.075 6.465 17.436 1.00 97.94 163 HIS A C 1
ATOM 1277 O O . HIS A 1 163 ? -6.741 6.580 16.409 1.00 97.94 163 HIS A O 1
ATOM 1283 N N . ILE A 1 164 ? -5.933 5.296 18.066 1.00 98.12 164 ILE A N 1
ATOM 1284 C CA . ILE A 1 164 ? -6.656 4.087 17.665 1.00 98.12 164 ILE A CA 1
ATOM 1285 C C . ILE A 1 164 ? -8.132 4.260 18.024 1.00 98.12 164 ILE A C 1
ATOM 1287 O O . ILE A 1 164 ? -8.463 4.701 19.126 1.00 98.12 164 ILE A O 1
ATOM 1291 N N . ARG A 1 165 ? -9.018 3.929 17.086 1.00 98.31 165 ARG A N 1
ATOM 1292 C CA . ARG A 1 165 ? -10.468 4.108 17.226 1.00 98.31 165 ARG A CA 1
ATOM 1293 C C . ARG A 1 165 ? -11.230 3.092 16.384 1.00 98.31 165 ARG A C 1
ATOM 1295 O O . ARG A 1 165 ? -10.644 2.437 15.526 1.00 98.31 165 ARG A O 1
ATOM 1302 N N . LEU A 1 166 ? -12.524 2.946 16.661 1.00 98.69 166 LEU A N 1
ATOM 1303 C CA . LEU A 1 166 ? -13.398 2.074 15.878 1.00 98.69 166 LEU A CA 1
ATOM 1304 C C . LEU A 1 166 ? -13.542 2.596 14.436 1.00 98.69 166 LEU A C 1
ATOM 1306 O O . LEU A 1 166 ? -13.388 3.801 14.223 1.00 98.69 166 LEU A O 1
ATOM 1310 N N . PRO A 1 167 ? -13.830 1.715 13.461 1.00 98.56 167 PRO A N 1
ATOM 1311 C CA . PRO A 1 167 ? -14.127 2.107 12.093 1.00 98.56 167 PRO A CA 1
ATOM 1312 C C . PRO A 1 167 ? -15.313 3.063 12.035 1.00 98.56 167 PRO A C 1
ATOM 1314 O O . PRO A 1 167 ? -16.374 2.793 12.599 1.00 98.56 167 PRO A O 1
ATOM 1317 N N . ASP A 1 168 ? -15.126 4.152 11.304 1.00 98.50 168 ASP A N 1
ATOM 1318 C CA . ASP A 1 168 ? -16.127 5.181 11.057 1.00 98.50 168 ASP A CA 1
ATOM 1319 C C . ASP A 1 168 ? -16.133 5.461 9.548 1.00 98.50 168 ASP A C 1
ATOM 1321 O O . ASP A 1 168 ? -15.109 5.805 8.950 1.00 98.50 168 ASP A O 1
ATOM 1325 N N . TRP A 1 169 ? -17.276 5.213 8.904 1.00 98.62 169 TRP A N 1
ATOM 1326 C CA . TRP A 1 169 ? -17.384 5.335 7.452 1.00 98.62 169 TRP A CA 1
ATOM 1327 C C . TRP A 1 169 ? -17.405 6.794 7.009 1.00 98.62 169 TRP A C 1
ATOM 1329 O O . TRP A 1 169 ? -16.874 7.123 5.949 1.00 98.62 169 TRP A O 1
ATOM 1339 N N . GLU A 1 170 ? -18.025 7.656 7.802 1.00 98.69 170 GLU A N 1
ATOM 1340 C CA . GLU A 1 170 ? -18.109 9.085 7.564 1.00 98.69 170 GLU A CA 1
ATOM 1341 C C . GLU A 1 170 ? -16.706 9.694 7.646 1.00 98.69 170 GLU A C 1
ATOM 1343 O O . GLU A 1 170 ? -16.282 10.365 6.706 1.00 98.69 170 GLU A O 1
ATOM 1348 N N . GLU A 1 171 ? -15.931 9.337 8.675 1.00 98.69 171 GLU A N 1
ATOM 1349 C CA . GLU A 1 171 ? -14.521 9.727 8.762 1.00 98.69 171 GLU A CA 1
ATOM 1350 C C . GLU A 1 171 ? -13.711 9.239 7.552 1.00 98.69 171 GLU A C 1
ATOM 1352 O O . GLU A 1 171 ? -12.987 10.020 6.932 1.00 98.69 171 GLU A O 1
ATOM 1357 N N . PHE A 1 172 ? -13.808 7.951 7.207 1.00 98.81 172 PHE A N 1
ATOM 1358 C CA . PHE A 1 172 ? -13.070 7.412 6.065 1.00 98.81 172 PHE A CA 1
ATOM 1359 C C . PHE A 1 172 ? -13.456 8.112 4.757 1.00 98.81 172 PHE A C 1
ATOM 1361 O O . PHE A 1 172 ? -12.587 8.396 3.934 1.00 98.81 172 PHE A O 1
ATOM 1368 N N . SER A 1 173 ? -14.740 8.425 4.578 1.00 98.75 173 SER A N 1
ATOM 1369 C CA . SER A 1 173 ? -15.237 9.144 3.402 1.00 98.75 173 SER A CA 1
ATOM 1370 C C . SER A 1 173 ? -14.621 10.540 3.306 1.00 98.75 173 SER A C 1
ATOM 1372 O O . SER A 1 173 ? -14.164 10.923 2.231 1.00 98.75 173 SER A O 1
ATOM 1374 N N . GLU A 1 174 ? -14.513 11.267 4.420 1.00 98.81 174 GLU A N 1
ATOM 1375 C CA . GLU A 1 174 ? -13.830 12.565 4.462 1.00 98.81 174 GLU A CA 1
ATOM 1376 C C . GLU A 1 174 ? -12.337 12.440 4.115 1.00 98.81 174 GLU A C 1
ATOM 1378 O O . GLU A 1 174 ? -11.814 13.227 3.322 1.00 98.81 174 GLU A O 1
ATOM 1383 N N . LEU A 1 175 ? -11.638 11.429 4.646 1.00 98.88 175 LEU A N 1
ATOM 1384 C CA . LEU A 1 175 ? -10.235 11.169 4.292 1.00 98.88 175 LEU A CA 1
ATOM 1385 C C . LEU A 1 175 ? -10.079 10.828 2.804 1.00 98.88 175 LEU A C 1
ATOM 1387 O O . LEU A 1 175 ? -9.153 11.308 2.149 1.00 98.88 175 LEU A O 1
ATOM 1391 N N . GLN A 1 176 ? -11.001 10.040 2.257 1.00 98.75 176 GLN A N 1
ATOM 1392 C CA . GLN A 1 176 ? -11.023 9.674 0.847 1.00 98.75 176 GLN A CA 1
ATOM 1393 C C . GLN A 1 176 ? -11.291 10.897 -0.047 1.00 98.75 176 GLN A C 1
ATOM 1395 O O . GLN A 1 176 ? -10.675 11.037 -1.104 1.00 98.75 176 GLN A O 1
ATOM 1400 N N . GLU A 1 177 ? -12.141 11.834 0.380 1.00 98.75 177 GLU A N 1
ATOM 1401 C CA . GLU A 1 177 ? -12.319 13.127 -0.292 1.00 98.75 177 GLU A CA 1
ATOM 1402 C C . GLU A 1 177 ? -11.032 13.959 -0.287 1.00 98.75 177 GLU A C 1
ATOM 1404 O O . GLU A 1 177 ? -10.627 14.452 -1.343 1.00 98.75 177 GLU A O 1
ATOM 1409 N N . LYS A 1 178 ? -10.343 14.066 0.860 1.00 98.69 178 LYS A N 1
ATOM 1410 C CA . LYS A 1 178 ? -9.038 14.752 0.958 1.00 98.69 178 LYS A CA 1
ATOM 1411 C C . LYS A 1 178 ? -7.971 14.117 0.079 1.00 98.69 178 LYS A C 1
ATOM 1413 O O . LYS A 1 178 ? -7.136 14.824 -0.467 1.00 98.69 178 LYS A O 1
ATOM 1418 N N . ALA A 1 179 ? -8.034 12.804 -0.092 1.00 98.56 179 ALA A N 1
ATOM 1419 C CA . ALA A 1 179 ? -7.153 12.050 -0.967 1.00 98.56 179 ALA A CA 1
ATOM 1420 C C . ALA A 1 179 ? -7.533 12.126 -2.458 1.00 98.56 179 ALA A C 1
ATOM 1422 O O . ALA A 1 179 ? -6.938 11.404 -3.254 1.00 98.56 179 ALA A O 1
ATOM 1423 N N . HIS A 1 180 ? -8.552 12.900 -2.853 1.00 98.25 180 HIS A N 1
ATOM 1424 C CA . HIS A 1 180 ? -9.113 12.887 -4.213 1.00 98.25 180 HIS A CA 1
ATOM 1425 C C . HIS A 1 180 ? -9.488 11.471 -4.696 1.00 98.25 180 HIS A C 1
ATOM 1427 O O . HIS A 1 180 ? -9.252 11.099 -5.845 1.00 98.25 180 HIS A O 1
ATOM 1433 N N . GLN A 1 181 ? -10.077 10.664 -3.809 1.00 98.50 181 GLN A N 1
ATOM 1434 C CA . GLN A 1 181 ? -10.404 9.248 -4.033 1.00 98.50 181 GLN A CA 1
ATOM 1435 C C . GLN A 1 181 ? -9.169 8.353 -4.274 1.00 98.50 181 GLN A C 1
ATOM 1437 O O . GLN A 1 181 ? -9.253 7.283 -4.893 1.00 98.50 181 GLN A O 1
ATOM 1442 N N . GLY A 1 182 ? -8.003 8.811 -3.812 1.00 98.38 182 GLY A N 1
ATOM 1443 C CA . GLY A 1 182 ? -6.701 8.190 -4.016 1.00 98.38 182 GLY A CA 1
ATOM 1444 C C . GLY A 1 182 ? -6.343 7.088 -3.021 1.00 98.38 182 GLY A C 1
ATOM 1445 O O . GLY A 1 182 ? -5.408 6.345 -3.296 1.00 98.38 182 GLY A O 1
ATOM 1446 N N . ILE A 1 183 ? -7.060 6.914 -1.904 1.00 98.88 183 ILE A N 1
ATOM 1447 C CA . ILE A 1 183 ? -6.806 5.794 -0.980 1.00 98.88 183 ILE A CA 1
ATOM 1448 C C . ILE A 1 183 ? -7.283 4.510 -1.659 1.00 98.88 183 ILE A C 1
ATOM 1450 O O . ILE A 1 183 ? -8.478 4.344 -1.909 1.00 98.88 183 ILE A O 1
ATOM 1454 N N . LYS A 1 184 ? -6.348 3.611 -1.984 1.00 98.69 184 LYS A N 1
ATOM 1455 C CA . LYS A 1 184 ? -6.618 2.338 -2.682 1.00 98.69 184 LYS A CA 1
ATOM 1456 C C . LYS A 1 184 ? -6.441 1.116 -1.798 1.00 98.69 184 LYS A C 1
ATOM 1458 O O . LYS A 1 184 ? -6.970 0.061 -2.131 1.00 98.69 184 LYS A O 1
ATOM 1463 N N . LEU A 1 185 ? -5.731 1.269 -0.686 1.00 98.88 185 LEU A N 1
ATOM 1464 C CA . LEU A 1 185 ? -5.485 0.220 0.290 1.00 98.88 185 LEU A CA 1
ATOM 1465 C C . LEU A 1 185 ? -5.786 0.760 1.688 1.00 98.88 185 LEU A C 1
ATOM 1467 O O . LEU A 1 185 ? -5.359 1.865 2.029 1.00 98.88 185 LEU A O 1
ATOM 1471 N N . ILE A 1 186 ? -6.488 -0.017 2.508 1.00 98.88 186 ILE A N 1
ATOM 1472 C CA . ILE A 1 186 ? -6.693 0.282 3.928 1.00 98.88 186 ILE A CA 1
ATOM 1473 C C . ILE A 1 186 ? -6.393 -0.946 4.783 1.00 98.88 186 ILE A C 1
ATOM 1475 O O . ILE A 1 186 ? -6.813 -2.052 4.451 1.00 98.88 186 ILE A O 1
ATOM 1479 N N . THR A 1 187 ? -5.684 -0.754 5.895 1.00 98.75 187 THR A N 1
ATOM 1480 C CA . THR A 1 187 ? -5.425 -1.812 6.880 1.00 98.75 187 THR A CA 1
ATOM 1481 C C . THR A 1 187 ? -6.373 -1.694 8.066 1.00 98.75 187 THR A C 1
ATOM 1483 O O . THR A 1 187 ? -6.446 -0.636 8.695 1.00 98.75 187 THR A O 1
ATOM 1486 N N . VAL A 1 188 ? -7.061 -2.791 8.389 1.00 98.69 188 VAL A N 1
ATOM 1487 C CA . VAL A 1 188 ? -8.110 -2.856 9.417 1.00 98.69 188 VAL A CA 1
ATOM 1488 C C . VAL A 1 188 ? -7.925 -4.094 10.297 1.00 98.69 188 VAL A C 1
ATOM 1490 O O . VAL A 1 188 ? -7.547 -5.163 9.815 1.00 98.69 188 VAL A O 1
ATOM 1493 N N . ALA A 1 189 ? -8.235 -3.967 11.587 1.00 98.38 189 ALA A N 1
ATOM 1494 C CA . ALA A 1 189 ? -8.379 -5.111 12.482 1.00 98.38 189 ALA A CA 1
ATOM 1495 C C . ALA A 1 189 ? -9.814 -5.670 12.409 1.00 98.38 189 ALA A C 1
ATOM 1497 O O . ALA A 1 189 ? -10.759 -4.924 12.653 1.00 98.38 189 ALA A O 1
ATOM 1498 N N . PRO A 1 190 ? -10.030 -6.951 12.069 1.00 98.38 190 PRO A N 1
ATOM 1499 C CA . PRO A 1 190 ? -11.370 -7.475 11.802 1.00 98.38 190 PRO A CA 1
ATOM 1500 C C . PRO A 1 190 ? -12.200 -7.790 13.058 1.00 98.38 190 PRO A C 1
ATOM 1502 O O . PRO A 1 190 ? -13.411 -7.969 12.958 1.00 98.38 190 PRO A O 1
ATOM 1505 N N . GLU A 1 191 ? -11.584 -7.883 14.237 1.00 97.69 191 GLU A N 1
ATOM 1506 C CA . GLU A 1 191 ? -12.252 -8.216 15.503 1.00 97.69 191 GLU A CA 1
ATOM 1507 C C . GLU A 1 191 ? -12.875 -7.019 16.219 1.00 97.69 191 GLU A C 1
ATOM 1509 O O . GLU A 1 191 ? -13.635 -7.206 17.172 1.00 97.69 191 GLU A O 1
ATOM 1514 N N . ILE A 1 192 ? -12.537 -5.794 15.809 1.00 98.19 192 ILE A N 1
ATOM 1515 C CA . ILE A 1 192 ? -13.064 -4.592 16.455 1.00 98.19 192 ILE A CA 1
ATOM 1516 C C . ILE A 1 192 ? -14.509 -4.334 16.011 1.00 98.19 192 ILE A C 1
ATOM 1518 O O . ILE A 1 192 ? -14.923 -4.661 14.896 1.00 98.19 192 ILE A O 1
ATOM 1522 N N . GLU A 1 193 ? -15.296 -3.739 16.904 1.00 98.56 193 GLU A N 1
ATOM 1523 C CA . GLU A 1 193 ? -16.700 -3.428 16.643 1.00 98.56 193 GLU A CA 1
ATOM 1524 C C . GLU A 1 193 ? -16.853 -2.574 15.375 1.00 98.56 193 GLU A C 1
ATOM 1526 O O . GLU A 1 193 ? -16.134 -1.600 15.182 1.00 98.56 193 GLU A O 1
ATOM 1531 N N . GLY A 1 194 ? -17.784 -2.951 14.493 1.00 98.62 194 GLY A N 1
ATOM 1532 C CA . GLY A 1 194 ? -18.049 -2.229 13.243 1.00 98.62 194 GLY A CA 1
ATOM 1533 C C . GLY A 1 194 ? -17.120 -2.569 12.070 1.00 98.62 194 GLY A C 1
ATOM 15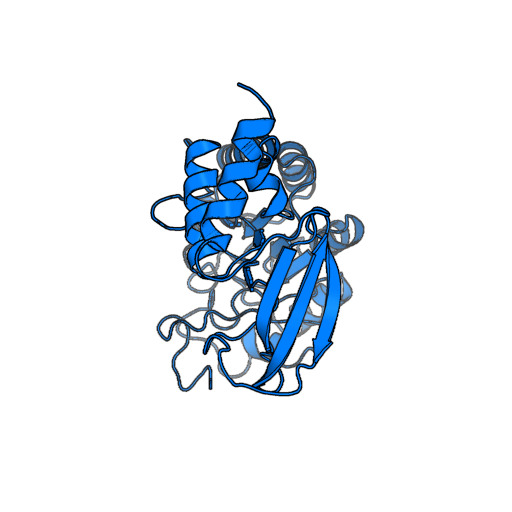34 O O . GLY A 1 194 ? -17.409 -2.139 10.953 1.00 98.62 194 GLY A O 1
ATOM 1535 N N . ALA A 1 195 ? -16.073 -3.383 12.265 1.00 98.75 195 ALA A N 1
ATOM 1536 C CA . ALA A 1 195 ? -15.116 -3.711 11.203 1.00 98.75 195 ALA A CA 1
ATOM 1537 C C . ALA A 1 195 ? -15.763 -4.418 10.011 1.00 98.75 195 ALA A C 1
ATOM 1539 O O . ALA A 1 195 ? -15.622 -3.955 8.888 1.00 98.75 195 ALA A O 1
ATOM 1540 N N . ILE A 1 196 ? -16.528 -5.491 10.223 1.00 98.81 196 ILE A N 1
ATOM 1541 C CA . ILE A 1 196 ? -17.072 -6.286 9.107 1.00 98.81 196 ILE A CA 1
ATOM 1542 C C . ILE A 1 196 ? -17.976 -5.455 8.165 1.00 98.81 196 ILE A C 1
ATOM 1544 O O . ILE A 1 196 ? -17.744 -5.477 6.954 1.00 98.81 196 ILE A O 1
ATOM 1548 N N . PRO A 1 197 ? -18.954 -4.660 8.653 1.00 98.88 197 PRO A N 1
ATOM 1549 C CA . PRO A 1 197 ? -19.710 -3.756 7.783 1.00 98.88 197 PRO A CA 1
ATOM 1550 C C . PRO A 1 197 ? -18.849 -2.680 7.110 1.00 98.88 197 PRO A C 1
ATOM 1552 O O . PRO A 1 197 ? -19.120 -2.321 5.966 1.00 98.88 197 PRO A O 1
ATOM 1555 N N . PHE A 1 198 ? -17.830 -2.158 7.799 1.00 98.94 198 PHE A N 1
ATOM 1556 C CA . PHE A 1 198 ? -16.907 -1.174 7.235 1.00 98.94 198 PHE A CA 1
ATOM 1557 C C . PHE A 1 198 ? -16.095 -1.762 6.073 1.00 98.94 198 PHE A C 1
ATOM 1559 O O . PHE A 1 198 ? -16.055 -1.170 4.998 1.00 98.94 198 PHE A O 1
ATOM 1566 N N . ILE A 1 199 ? -15.548 -2.968 6.251 1.00 98.94 199 ILE A N 1
ATOM 1567 C CA . ILE A 1 199 ? -14.821 -3.722 5.221 1.00 98.94 199 ILE A CA 1
ATOM 1568 C C . ILE A 1 199 ? -15.687 -3.886 3.971 1.00 98.94 199 ILE A C 1
ATOM 1570 O O . ILE A 1 199 ? -15.231 -3.585 2.870 1.00 98.94 199 ILE A O 1
ATOM 1574 N N . LYS A 1 200 ? -16.961 -4.264 4.148 1.00 98.88 200 LYS A N 1
ATOM 1575 C CA . LYS A 1 200 ? -17.907 -4.396 3.032 1.00 98.88 200 LYS A CA 1
ATOM 1576 C C . LYS A 1 200 ? -18.085 -3.094 2.253 1.00 98.88 200 LYS A C 1
ATOM 1578 O O . LYS A 1 200 ? -18.114 -3.128 1.026 1.00 98.88 200 LYS A O 1
ATOM 1583 N N . LYS A 1 201 ? -18.189 -1.955 2.947 1.00 98.81 201 LYS A N 1
ATOM 1584 C CA . LYS A 1 201 ? -18.303 -0.639 2.299 1.00 98.81 201 LYS A CA 1
ATOM 1585 C C . LYS A 1 201 ? -17.020 -0.249 1.556 1.00 98.81 201 LYS A C 1
ATOM 1587 O O . LYS A 1 201 ? -17.111 0.302 0.461 1.00 98.81 201 LYS A O 1
ATOM 1592 N N . CYS A 1 202 ? -15.844 -0.543 2.116 1.00 98.81 202 CYS A N 1
ATOM 1593 C CA . CYS A 1 202 ? -14.567 -0.321 1.435 1.00 98.81 202 CYS A CA 1
ATOM 1594 C C . CYS A 1 202 ? -14.477 -1.134 0.135 1.00 98.81 202 CYS A C 1
ATOM 1596 O O . CYS A 1 202 ? -14.203 -0.548 -0.913 1.00 98.81 202 CYS A O 1
ATOM 1598 N N . ASP A 1 203 ? -14.797 -2.429 0.184 1.00 98.75 203 ASP A N 1
ATOM 1599 C CA . ASP A 1 203 ? -14.833 -3.310 -0.990 1.00 98.75 203 ASP A CA 1
ATOM 1600 C C . ASP A 1 203 ? -15.820 -2.800 -2.056 1.00 98.75 203 ASP A C 1
ATOM 1602 O O . ASP A 1 203 ? -15.441 -2.607 -3.211 1.00 98.75 203 ASP A O 1
ATOM 1606 N N . ASP A 1 204 ? -17.048 -2.441 -1.656 1.00 98.69 204 ASP A N 1
ATOM 1607 C CA . ASP A 1 204 ? -18.051 -1.853 -2.564 1.00 98.69 204 ASP A CA 1
ATOM 1608 C C . ASP A 1 204 ? -17.584 -0.535 -3.212 1.00 98.69 204 ASP A C 1
ATOM 1610 O O . ASP A 1 204 ? -18.013 -0.199 -4.317 1.00 98.69 204 ASP A O 1
ATOM 1614 N N . SER A 1 205 ? -16.704 0.217 -2.542 1.00 98.38 205 SER A N 1
ATOM 1615 C CA . SER A 1 205 ? -16.101 1.452 -3.063 1.00 98.38 205 SER A CA 1
ATOM 1616 C C . SER A 1 205 ? -14.829 1.230 -3.895 1.00 98.38 205 SER A C 1
ATOM 1618 O O . SER A 1 205 ? -14.253 2.194 -4.401 1.00 98.38 205 SER A O 1
ATOM 1620 N N . GLY A 1 206 ? -14.388 -0.021 -4.062 1.00 98.38 206 GLY A N 1
ATOM 1621 C CA . GLY A 1 206 ? -13.185 -0.371 -4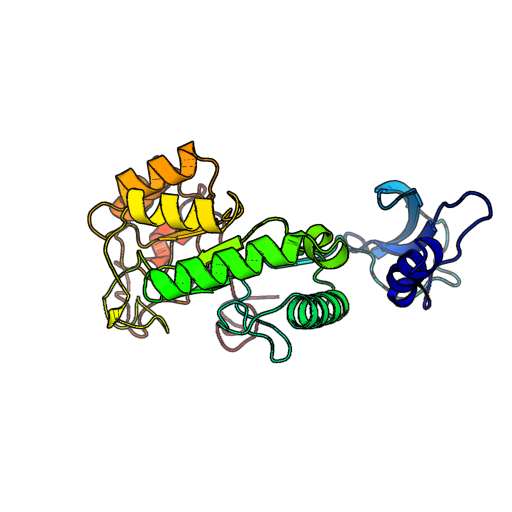.819 1.00 98.38 206 GLY A CA 1
ATOM 1622 C C . GLY A 1 206 ? -11.872 -0.139 -4.065 1.00 98.38 206 GLY A C 1
ATOM 1623 O O . GLY A 1 206 ? -10.827 0.013 -4.701 1.00 98.38 206 GLY A O 1
ATOM 1624 N N . VAL A 1 207 ? -11.911 -0.084 -2.731 1.00 98.81 207 VAL A N 1
ATOM 1625 C CA . VAL A 1 207 ? -10.728 0.024 -1.867 1.00 98.81 207 VAL A CA 1
ATOM 1626 C C . VAL A 1 207 ? -10.357 -1.368 -1.378 1.00 98.81 207 VAL A C 1
ATOM 1628 O O . VAL A 1 207 ? -11.176 -2.058 -0.774 1.00 98.81 207 VAL A O 1
ATOM 1631 N N . VAL A 1 208 ? -9.108 -1.775 -1.602 1.00 98.81 208 VAL A N 1
ATOM 1632 C CA . VAL A 1 208 ? -8.599 -3.053 -1.099 1.00 98.81 208 VAL A CA 1
ATOM 1633 C C . VAL A 1 208 ? -8.489 -2.974 0.419 1.00 98.81 208 VAL A C 1
ATOM 1635 O O . VAL A 1 208 ? -7.862 -2.063 0.963 1.00 98.81 208 VAL A O 1
ATOM 1638 N N . VAL A 1 209 ? -9.078 -3.948 1.106 1.00 98.88 209 VAL A N 1
ATOM 1639 C CA . VAL A 1 209 ? -8.951 -4.089 2.555 1.00 98.88 209 VAL A CA 1
ATOM 1640 C C . VAL A 1 209 ? -7.902 -5.143 2.869 1.00 98.88 209 VAL A C 1
ATOM 1642 O O . VAL A 1 209 ? -7.982 -6.286 2.410 1.00 98.88 209 VAL A O 1
ATOM 1645 N N . SER A 1 210 ? -6.953 -4.743 3.707 1.00 98.69 210 SER A N 1
ATOM 1646 C CA . SER A 1 210 ? -5.922 -5.596 4.265 1.00 98.69 210 SER A CA 1
ATOM 1647 C C . SER A 1 210 ? -6.107 -5.810 5.764 1.00 98.69 210 SER A C 1
ATOM 1649 O O . SER A 1 210 ? -6.479 -4.892 6.496 1.00 98.69 210 SER A O 1
ATOM 1651 N N . LEU A 1 211 ? -5.813 -7.015 6.235 1.00 98.56 211 LEU A N 1
ATOM 1652 C CA . LEU A 1 211 ? -5.899 -7.401 7.636 1.00 98.56 211 LEU A CA 1
ATOM 1653 C C . LEU A 1 211 ? -4.514 -7.312 8.281 1.00 98.56 211 LEU A C 1
ATOM 1655 O O . LEU A 1 211 ? -3.554 -7.910 7.799 1.00 98.56 211 LEU A O 1
ATOM 1659 N N . ALA A 1 212 ? -4.400 -6.531 9.353 1.00 97.62 212 ALA A N 1
ATOM 1660 C CA . ALA A 1 212 ? -3.238 -6.522 10.243 1.00 97.62 212 ALA A CA 1
ATOM 1661 C C . ALA A 1 212 ? -3.532 -5.765 11.539 1.00 97.62 212 ALA A C 1
ATOM 1663 O O . ALA A 1 212 ? -4.623 -5.231 11.736 1.00 97.62 212 ALA A O 1
ATOM 1664 N N . HIS A 1 213 ? -2.533 -5.729 12.423 1.00 97.62 213 HIS A N 1
ATOM 1665 C CA . HIS A 1 213 ? -2.591 -5.078 13.732 1.00 97.62 213 HIS A CA 1
ATOM 1666 C C . HIS A 1 213 ? -3.785 -5.537 14.567 1.00 97.62 213 HIS A C 1
ATOM 1668 O O . HIS A 1 213 ? -4.556 -4.733 15.100 1.00 97.62 213 HIS A O 1
ATOM 1674 N N . HIS A 1 214 ? -3.970 -6.854 14.620 1.00 96.19 214 HIS A N 1
ATOM 1675 C CA . HIS A 1 214 ? -5.184 -7.472 15.124 1.00 96.19 214 HIS A CA 1
ATOM 1676 C C . HIS A 1 214 ? -4.946 -8.777 15.865 1.00 96.19 214 HIS A C 1
ATOM 1678 O O . HIS A 1 214 ? -3.976 -9.479 15.602 1.00 96.19 214 HIS A O 1
ATOM 1684 N N . ASN A 1 215 ? -5.884 -9.146 16.735 1.00 94.62 215 ASN A N 1
ATOM 1685 C CA . ASN A 1 215 ? -5.936 -10.449 17.399 1.00 94.62 215 ASN A CA 1
ATOM 1686 C C . ASN A 1 215 ? -7.233 -11.214 17.077 1.00 94.62 215 ASN A C 1
ATOM 1688 O O . ASN A 1 215 ? -7.776 -11.920 17.928 1.00 94.62 215 ASN A O 1
ATOM 1692 N N . GLY A 1 216 ? -7.766 -11.026 15.866 1.00 94.88 216 GLY A N 1
ATOM 1693 C CA . GLY A 1 216 ? -8.971 -11.717 15.413 1.00 94.88 216 GLY A CA 1
ATOM 1694 C C . GLY A 1 216 ? -8.870 -13.242 15.405 1.00 94.88 216 GLY A C 1
ATOM 1695 O O . GLY A 1 216 ? -7.818 -13.820 15.118 1.00 94.88 216 GLY A O 1
ATOM 1696 N N . SER A 1 217 ? -9.994 -13.882 15.732 1.00 95.75 217 SER A N 1
ATOM 1697 C CA . SER A 1 217 ? -10.170 -15.333 15.655 1.00 95.75 217 SER A CA 1
ATOM 1698 C C . SER A 1 217 ? -10.352 -15.790 14.200 1.00 95.75 217 SER A C 1
ATOM 1700 O O . SER A 1 217 ? -10.607 -14.951 13.331 1.00 95.75 217 SER A O 1
ATOM 1702 N N . PRO A 1 218 ? -10.284 -17.105 13.910 1.00 97.06 218 PRO A N 1
ATOM 1703 C CA . PRO A 1 218 ? -10.613 -17.630 12.584 1.00 97.06 218 PRO A CA 1
ATOM 1704 C C . PRO A 1 218 ? -11.961 -17.130 12.055 1.00 97.06 218 PRO A C 1
ATOM 1706 O O . PRO A 1 218 ? -12.046 -16.695 10.914 1.00 97.06 218 PRO A O 1
ATOM 1709 N N . GLU A 1 219 ? -12.981 -17.067 12.911 1.00 97.75 219 GLU A N 1
ATOM 1710 C CA . GLU A 1 219 ? -14.307 -16.571 12.539 1.00 97.75 219 GLU A CA 1
ATOM 1711 C C . GLU A 1 219 ? -14.294 -15.086 12.150 1.00 97.75 219 GLU A C 1
ATOM 1713 O O . GLU A 1 219 ? -15.022 -14.694 11.241 1.00 97.75 219 GLU A O 1
ATOM 1718 N N . ASN A 1 220 ? -13.472 -14.252 12.803 1.00 98.12 220 ASN A N 1
ATOM 1719 C CA . ASN A 1 220 ? -13.315 -12.853 12.395 1.00 98.12 220 ASN A CA 1
ATOM 1720 C C . ASN A 1 220 ? -12.663 -12.744 11.012 1.00 98.12 220 ASN A C 1
ATOM 1722 O O . ASN A 1 220 ? -13.086 -11.910 10.213 1.00 98.12 220 ASN A O 1
ATOM 1726 N N . ILE A 1 221 ? -11.657 -13.578 10.725 1.00 98.19 221 ILE A N 1
ATOM 1727 C CA . ILE A 1 221 ? -10.981 -13.593 9.419 1.00 98.19 221 ILE A CA 1
ATOM 1728 C C . ILE A 1 221 ? -11.943 -14.053 8.324 1.00 98.19 221 ILE A C 1
ATOM 1730 O O . ILE A 1 221 ? -12.090 -13.352 7.327 1.00 98.19 221 ILE A O 1
ATOM 1734 N N . ASP A 1 222 ? -12.662 -15.156 8.536 1.00 98.25 222 ASP A N 1
ATOM 1735 C CA . ASP A 1 222 ? -13.638 -15.673 7.570 1.00 98.25 222 ASP A CA 1
ATOM 1736 C C . ASP A 1 222 ? -14.727 -14.634 7.264 1.00 98.25 222 ASP A C 1
ATOM 1738 O O . ASP A 1 222 ? -15.097 -14.424 6.108 1.00 98.25 222 ASP A O 1
ATOM 1742 N N . GLN A 1 223 ? -15.224 -13.935 8.292 1.00 98.69 223 GLN A N 1
ATOM 1743 C CA . GLN A 1 223 ? -16.198 -12.856 8.118 1.00 98.69 223 GLN A CA 1
ATOM 1744 C C . GLN A 1 223 ? -15.619 -11.664 7.355 1.00 98.69 223 GLN A C 1
ATOM 1746 O O . GLN A 1 223 ? -16.315 -11.084 6.522 1.00 98.69 223 GLN A O 1
ATOM 1751 N N . ALA A 1 224 ? -14.368 -11.292 7.627 1.00 98.81 224 ALA A N 1
ATOM 1752 C CA . ALA A 1 224 ? -13.710 -10.189 6.941 1.00 98.81 224 ALA A CA 1
ATOM 1753 C C . ALA A 1 224 ? -13.489 -10.507 5.461 1.00 98.81 224 ALA A C 1
ATOM 1755 O O . ALA A 1 224 ? -13.785 -9.667 4.611 1.00 98.81 224 ALA A O 1
ATOM 1756 N N . VAL A 1 225 ? -13.052 -11.727 5.138 1.00 98.75 225 VAL A N 1
ATOM 1757 C CA . VAL A 1 225 ? -12.884 -12.158 3.745 1.00 98.75 225 VAL A CA 1
ATOM 1758 C C . VAL A 1 225 ? -14.230 -12.272 3.037 1.00 98.75 225 VAL A C 1
ATOM 1760 O O . VAL A 1 225 ? -14.378 -11.780 1.921 1.00 98.75 225 VAL A O 1
ATOM 1763 N N . ALA A 1 226 ? -15.256 -12.816 3.698 1.00 98.69 226 ALA A N 1
ATOM 1764 C CA . ALA A 1 226 ? -16.617 -12.830 3.158 1.00 98.69 226 ALA A CA 1
ATOM 1765 C C . ALA A 1 226 ? -17.178 -11.416 2.913 1.00 98.69 226 ALA A C 1
ATOM 1767 O O . ALA A 1 226 ? -18.028 -11.233 2.041 1.00 98.69 226 ALA A O 1
ATOM 1768 N N . ALA A 1 227 ? -16.706 -10.419 3.666 1.00 98.81 227 ALA A N 1
ATOM 1769 C CA . ALA A 1 227 ? -17.034 -9.012 3.472 1.00 98.81 227 ALA A CA 1
ATOM 1770 C C . ALA A 1 227 ? -16.155 -8.302 2.424 1.00 98.81 227 ALA A C 1
ATOM 1772 O O . ALA A 1 227 ? -16.456 -7.160 2.104 1.00 98.81 227 ALA A O 1
ATOM 1773 N N . GLY A 1 228 ? -15.116 -8.943 1.878 1.00 98.69 228 GLY A N 1
ATOM 1774 C CA . GLY A 1 228 ? -14.285 -8.395 0.795 1.00 98.69 228 GLY A CA 1
ATOM 1775 C C . GLY A 1 228 ? -12.817 -8.130 1.151 1.00 98.69 228 GLY A C 1
ATOM 1776 O O . GLY A 1 228 ? -12.054 -7.674 0.298 1.00 98.69 228 GLY A O 1
ATOM 1777 N N . ALA A 1 229 ? -12.371 -8.429 2.377 1.00 98.75 229 ALA A N 1
ATOM 1778 C CA . ALA A 1 229 ? -10.940 -8.396 2.681 1.00 98.75 229 ALA A CA 1
ATOM 1779 C C . ALA A 1 229 ? -10.186 -9.430 1.832 1.00 98.75 229 ALA A C 1
ATOM 1781 O O . ALA A 1 229 ? -10.600 -10.582 1.726 1.00 98.75 229 ALA A O 1
ATOM 1782 N N . SER A 1 230 ? -9.077 -9.014 1.224 1.00 98.56 230 SER A N 1
ATOM 1783 C CA . SER A 1 230 ? -8.336 -9.833 0.248 1.00 98.56 230 SER A CA 1
ATOM 1784 C C . SER A 1 230 ? -6.823 -9.802 0.452 1.00 98.56 230 SER A C 1
ATOM 1786 O O . SER A 1 230 ? -6.071 -10.414 -0.313 1.00 98.56 230 SER A O 1
ATOM 1788 N N . PHE A 1 231 ? -6.359 -9.110 1.493 1.00 98.38 231 PHE A N 1
ATOM 1789 C CA . PHE A 1 231 ? -4.941 -8.943 1.763 1.00 98.38 231 PHE A CA 1
ATOM 1790 C C . PHE A 1 231 ? -4.613 -9.060 3.258 1.00 98.38 231 PHE A C 1
ATOM 1792 O O . PHE A 1 231 ? -5.462 -8.790 4.106 1.00 98.38 231 PHE A O 1
ATOM 1799 N N . SER A 1 232 ? -3.380 -9.440 3.576 1.00 98.06 232 SER A N 1
ATOM 1800 C CA . SER A 1 232 ? -2.800 -9.404 4.921 1.00 98.06 232 SER A CA 1
ATOM 1801 C C . SER A 1 232 ? -1.538 -8.552 4.897 1.00 98.06 232 SER A C 1
ATOM 1803 O O . SER A 1 232 ? -0.598 -8.848 4.155 1.00 98.06 232 SER A O 1
ATOM 1805 N N . THR A 1 233 ? -1.500 -7.494 5.706 1.00 97.62 233 THR A N 1
ATOM 1806 C CA . THR A 1 233 ? -0.356 -6.575 5.756 1.00 97.62 233 THR A CA 1
ATOM 1807 C C . THR A 1 233 ? 0.753 -7.198 6.606 1.00 97.62 233 THR A C 1
ATOM 1809 O O . THR A 1 233 ? 0.463 -7.699 7.688 1.00 97.62 233 THR A O 1
ATOM 1812 N N . HIS A 1 234 ? 1.995 -7.173 6.102 1.00 96.12 234 HIS A N 1
ATOM 1813 C CA . HIS A 1 234 ? 3.256 -7.543 6.776 1.00 96.12 234 HIS A CA 1
ATOM 1814 C C . HIS A 1 234 ? 3.167 -8.746 7.726 1.00 96.12 234 HIS A C 1
ATOM 1816 O O . HIS A 1 234 ? 3.718 -8.726 8.826 1.00 96.12 234 HIS A O 1
ATOM 1822 N N . LEU A 1 235 ? 2.509 -9.818 7.280 1.00 93.50 235 LEU A N 1
ATOM 1823 C CA . LEU A 1 235 ? 2.122 -10.963 8.095 1.00 93.50 235 LEU A CA 1
ATOM 1824 C C . LEU A 1 235 ? 3.285 -11.492 8.951 1.00 93.50 235 LEU A C 1
ATOM 1826 O O . LEU A 1 235 ? 4.386 -11.736 8.458 1.00 93.50 235 LEU A O 1
ATOM 1830 N N . GLY A 1 236 ? 3.021 -11.658 10.249 1.00 88.56 236 GLY A N 1
ATOM 1831 C CA . GLY A 1 236 ? 4.037 -11.942 11.272 1.00 88.56 236 GLY A CA 1
ATOM 1832 C C . GLY A 1 236 ? 4.457 -10.704 12.073 1.00 88.56 236 GLY A C 1
ATOM 1833 O O . GLY A 1 236 ? 4.884 -10.839 13.216 1.00 88.56 236 GLY A O 1
ATOM 1834 N N . ASN A 1 237 ? 4.248 -9.503 11.529 1.00 90.38 237 ASN A N 1
ATOM 1835 C CA . ASN A 1 237 ? 4.436 -8.222 12.211 1.00 90.38 237 ASN A CA 1
ATOM 1836 C C . ASN A 1 237 ? 3.084 -7.654 12.671 1.00 90.38 237 ASN A C 1
ATOM 1838 O O . ASN A 1 237 ? 2.030 -8.242 12.424 1.00 90.38 237 ASN A O 1
ATOM 1842 N N . GLY A 1 238 ? 3.104 -6.555 13.439 1.00 79.69 238 GLY A N 1
ATOM 1843 C CA . GLY A 1 238 ? 1.877 -6.039 14.070 1.00 79.69 238 GLY A CA 1
ATOM 1844 C C . GLY A 1 238 ? 1.199 -7.090 14.964 1.00 79.69 238 GLY A C 1
ATOM 1845 O O . GLY A 1 238 ? -0.022 -7.135 15.086 1.00 79.69 238 GLY A O 1
ATOM 1846 N N . CYS A 1 239 ? 2.000 -7.989 15.539 1.00 81.62 239 CYS A N 1
ATOM 1847 C CA . CYS A 1 239 ? 1.583 -9.075 16.414 1.00 81.62 239 CYS A CA 1
ATOM 1848 C C . CYS A 1 239 ? 2.272 -8.923 17.774 1.00 81.62 239 CYS A C 1
ATOM 1850 O O . CYS A 1 239 ? 3.333 -8.309 17.894 1.00 81.62 239 CYS A O 1
ATOM 1852 N N . ALA A 1 240 ? 1.675 -9.480 18.827 1.00 84.88 240 ALA A N 1
ATOM 1853 C CA . ALA A 1 240 ? 2.325 -9.523 20.131 1.00 84.88 240 ALA A CA 1
ATOM 1854 C C . ALA A 1 240 ? 3.560 -10.448 20.117 1.00 84.88 240 ALA A C 1
ATOM 1856 O O . ALA A 1 240 ? 3.565 -11.464 19.432 1.00 84.88 240 ALA A O 1
ATOM 1857 N N . ASN A 1 241 ? 4.579 -10.139 20.931 1.00 84.75 241 ASN A N 1
ATOM 1858 C CA . ASN A 1 241 ? 5.767 -10.999 21.079 1.00 84.75 241 ASN A CA 1
ATOM 1859 C C . ASN A 1 241 ? 5.418 -12.398 21.610 1.00 84.75 241 ASN A C 1
ATOM 1861 O O . ASN A 1 241 ? 6.054 -13.385 21.257 1.00 84.75 241 ASN A O 1
ATOM 1865 N N . GLU A 1 242 ? 4.418 -12.470 22.488 1.00 87.56 242 GLU A N 1
ATOM 1866 C CA . GLU A 1 242 ? 3.877 -13.719 23.009 1.00 87.56 242 GLU A CA 1
ATOM 1867 C C . GLU A 1 242 ? 2.453 -13.888 22.483 1.00 87.56 242 GLU A C 1
ATOM 1869 O O . GLU A 1 242 ? 1.554 -13.117 22.824 1.00 87.56 242 GLU A O 1
ATOM 1874 N N . ILE A 1 243 ? 2.253 -14.910 21.655 1.00 89.12 243 ILE A N 1
ATOM 1875 C CA . ILE A 1 243 ? 0.946 -15.290 21.117 1.00 89.12 243 ILE A CA 1
ATOM 1876 C C . ILE A 1 243 ? 0.567 -16.688 21.590 1.00 89.12 243 ILE A C 1
ATOM 1878 O O . ILE A 1 243 ? 1.414 -17.531 21.895 1.00 89.12 243 ILE A O 1
ATOM 1882 N N . ASN A 1 244 ? -0.734 -16.967 21.634 1.00 91.44 244 ASN A N 1
ATOM 1883 C CA . ASN A 1 244 ? -1.191 -18.320 21.902 1.00 91.44 244 ASN A CA 1
ATOM 1884 C C . ASN A 1 244 ? -0.818 -19.242 20.731 1.00 91.44 244 ASN A C 1
ATOM 1886 O O . ASN A 1 244 ? -1.014 -18.908 19.563 1.00 91.44 244 ASN A O 1
ATOM 1890 N N . ARG A 1 245 ? -0.339 -20.448 21.048 1.00 90.69 245 ARG A N 1
ATOM 1891 C CA . ARG A 1 245 ? 0.077 -21.443 20.050 1.00 90.69 245 ARG A CA 1
ATOM 1892 C C . ARG A 1 245 ? -1.003 -21.765 19.008 1.00 90.69 245 ARG A C 1
ATOM 1894 O O . ARG A 1 245 ? -0.660 -21.994 17.853 1.00 90.69 245 ARG A O 1
ATOM 1901 N N . HIS A 1 246 ? -2.270 -21.836 19.413 1.00 89.88 246 HIS A N 1
ATOM 1902 C CA . HIS A 1 246 ? -3.377 -22.286 18.560 1.00 89.88 246 HIS A CA 1
ATOM 1903 C C . HIS A 1 246 ? -4.371 -21.173 18.225 1.00 89.88 246 HIS A C 1
ATOM 1905 O O . HIS A 1 246 ? -4.947 -21.189 17.145 1.00 89.88 246 HIS A O 1
ATOM 1911 N N . HIS A 1 247 ? -4.547 -20.206 19.125 1.00 89.69 247 HIS A N 1
ATOM 1912 C CA . HIS A 1 247 ? -5.505 -19.111 18.974 1.00 89.69 247 HIS A CA 1
ATOM 1913 C C . HIS A 1 247 ? -4.765 -17.796 18.731 1.00 89.69 247 HIS A C 1
ATOM 1915 O O . HIS A 1 247 ? -4.555 -17.010 19.653 1.00 89.69 247 HIS A O 1
ATOM 1921 N N . ASN A 1 248 ? -4.313 -17.595 17.499 1.00 92.94 248 ASN A N 1
ATOM 1922 C CA . ASN A 1 248 ? -3.600 -16.393 17.081 1.00 92.94 248 ASN A CA 1
ATOM 1923 C C . ASN A 1 248 ? -4.058 -15.972 15.676 1.00 92.94 248 ASN A C 1
ATOM 1925 O O . ASN A 1 248 ? -4.608 -16.802 14.947 1.00 92.94 248 ASN A O 1
ATOM 1929 N N . PRO A 1 249 ? -3.804 -14.714 15.284 1.00 93.44 249 PRO A N 1
ATOM 1930 C CA . PRO A 1 249 ? -4.220 -14.191 13.986 1.00 93.44 249 PRO A CA 1
ATOM 1931 C C . PRO A 1 249 ? -3.439 -14.762 12.792 1.00 93.44 249 PRO A C 1
ATOM 1933 O O . PRO A 1 249 ? -3.853 -14.544 11.657 1.00 93.44 249 PRO A O 1
ATOM 1936 N N . LEU A 1 250 ? -2.315 -15.460 12.998 1.00 94.69 250 LEU A N 1
ATOM 1937 C CA . LEU A 1 250 ? -1.440 -15.902 11.904 1.00 94.69 250 LEU A CA 1
ATOM 1938 C C . LEU A 1 250 ? -2.007 -17.124 11.181 1.00 94.69 250 LEU A C 1
ATOM 1940 O O . LEU A 1 250 ? -2.108 -17.121 9.957 1.00 94.69 250 LEU A O 1
ATOM 1944 N N . TRP A 1 251 ? -2.396 -18.162 11.928 1.00 95.31 251 TRP A N 1
ATOM 1945 C CA . TRP A 1 251 ? -2.893 -19.412 11.343 1.00 95.31 251 TRP A CA 1
ATOM 1946 C C . TRP A 1 251 ? -4.096 -19.251 10.411 1.00 95.31 251 TRP A C 1
ATOM 1948 O O . TRP A 1 251 ? -4.025 -19.791 9.307 1.00 95.31 251 TRP A O 1
ATOM 1958 N N . PRO A 1 252 ? -5.177 -18.540 10.790 1.00 95.50 252 PRO A N 1
ATOM 1959 C CA . PRO A 1 252 ? -6.317 -18.390 9.896 1.00 95.50 252 PRO A CA 1
ATOM 1960 C C . PRO A 1 252 ? -5.958 -17.613 8.628 1.00 95.50 252 PRO A C 1
ATOM 1962 O O . PRO A 1 252 ? -6.421 -17.988 7.564 1.00 95.50 252 PRO A O 1
ATOM 1965 N N . GLN A 1 253 ? -5.082 -16.604 8.698 1.00 96.62 253 GLN A N 1
ATOM 1966 C CA . GLN A 1 253 ? -4.655 -15.863 7.506 1.00 96.62 253 GLN A CA 1
ATOM 1967 C C . GLN A 1 253 ? -3.795 -16.720 6.567 1.00 96.62 253 GLN A C 1
ATOM 1969 O O . GLN A 1 253 ? -4.048 -16.756 5.369 1.00 96.62 253 GLN A O 1
ATOM 1974 N N . LEU A 1 254 ? -2.825 -17.469 7.108 1.00 95.38 254 LEU A N 1
ATOM 1975 C CA . LEU A 1 254 ? -1.970 -18.373 6.323 1.00 95.38 254 LEU A CA 1
ATOM 1976 C C . LEU A 1 254 ? -2.748 -19.505 5.640 1.00 95.38 254 LEU A C 1
ATOM 1978 O O . LEU A 1 254 ? -2.305 -20.018 4.617 1.00 95.38 254 LEU A O 1
ATOM 1982 N N . ALA A 1 255 ? -3.861 -19.935 6.234 1.00 95.62 255 ALA A N 1
ATOM 1983 C CA . ALA A 1 255 ? -4.676 -21.032 5.725 1.00 95.62 255 ALA A CA 1
ATOM 1984 C C . ALA A 1 255 ? -5.791 -20.579 4.765 1.00 95.62 255 ALA A C 1
ATOM 1986 O O . ALA A 1 255 ? -6.485 -21.435 4.217 1.00 95.62 255 ALA A O 1
ATOM 1987 N N . HIS A 1 256 ? -5.999 -19.271 4.585 1.00 96.06 256 HIS A N 1
ATOM 1988 C CA . HIS A 1 256 ? -7.145 -18.743 3.852 1.00 96.06 256 HIS A CA 1
ATOM 1989 C C . HIS A 1 256 ? -6.758 -18.305 2.428 1.00 96.06 256 HIS A C 1
ATOM 1991 O O . HIS A 1 256 ? -6.259 -17.203 2.223 1.00 96.06 256 HIS A O 1
ATOM 1997 N N . ASP A 1 257 ? -7.090 -19.120 1.419 1.00 96.25 257 ASP A N 1
ATOM 1998 C CA . ASP A 1 257 ? -6.750 -18.887 -0.005 1.00 96.25 257 ASP A CA 1
ATOM 1999 C C . ASP A 1 257 ? -7.301 -17.572 -0.597 1.00 96.25 257 ASP A C 1
ATOM 2001 O O . ASP A 1 257 ? -6.846 -17.105 -1.639 1.00 96.25 257 ASP A O 1
ATOM 2005 N N . GLY A 1 258 ? -8.303 -16.970 0.050 1.00 97.00 258 GLY A N 1
ATOM 2006 C CA . GLY A 1 258 ? -8.839 -15.654 -0.318 1.00 97.00 258 GLY A CA 1
ATOM 2007 C C . GLY A 1 258 ? -7.950 -14.458 0.054 1.00 97.00 258 GLY A C 1
ATOM 2008 O O . GLY A 1 258 ? -8.283 -13.338 -0.324 1.00 97.00 258 GLY A O 1
ATOM 2009 N N . LEU A 1 259 ? -6.853 -14.669 0.788 1.00 98.19 259 LEU A N 1
ATOM 2010 C CA . LEU A 1 259 ? -5.937 -13.614 1.218 1.00 98.19 259 LEU A CA 1
ATOM 2011 C C . LEU A 1 259 ? -4.586 -13.750 0.514 1.00 98.19 259 LEU A C 1
ATOM 2013 O O . LEU A 1 259 ? -3.933 -14.790 0.568 1.00 98.19 259 LEU A O 1
ATOM 2017 N N . SER A 1 260 ? -4.132 -12.664 -0.106 1.00 97.69 260 SER A N 1
ATOM 2018 C CA . SER A 1 260 ? -2.713 -12.499 -0.434 1.00 97.69 260 SER A CA 1
ATOM 2019 C C . SER A 1 260 ? -1.974 -11.897 0.757 1.00 97.69 260 SER A C 1
ATOM 2021 O O . SER A 1 260 ? -2.537 -11.094 1.493 1.00 97.69 260 SER A O 1
ATOM 2023 N N . ILE A 1 261 ? -0.708 -12.252 0.952 1.00 95.44 261 ILE A N 1
ATOM 2024 C CA . ILE A 1 261 ? 0.082 -11.769 2.092 1.00 95.44 261 ILE A CA 1
ATOM 2025 C C . ILE A 1 261 ? 1.216 -10.865 1.604 1.00 95.44 261 ILE A C 1
ATOM 2027 O O . ILE A 1 261 ? 1.854 -11.168 0.592 1.00 95.44 261 ILE A O 1
ATOM 2031 N N . SER A 1 262 ? 1.512 -9.789 2.335 1.00 95.94 262 SER A N 1
ATOM 2032 C CA . SER A 1 262 ? 2.831 -9.150 2.280 1.00 95.94 262 SER A CA 1
ATOM 2033 C C . SER A 1 262 ? 3.672 -9.559 3.481 1.00 95.94 262 SER A C 1
ATOM 2035 O O . SER A 1 262 ? 3.154 -9.889 4.545 1.00 95.94 262 SER A O 1
ATOM 2037 N N . ILE A 1 263 ? 4.989 -9.542 3.300 1.00 95.25 263 ILE A N 1
ATOM 2038 C CA . ILE A 1 263 ? 5.990 -9.834 4.326 1.00 95.25 263 ILE A CA 1
ATOM 2039 C C . ILE A 1 263 ? 7.158 -8.859 4.172 1.00 95.25 263 ILE A C 1
ATOM 2041 O O . ILE A 1 263 ? 7.447 -8.412 3.062 1.00 95.25 263 ILE A O 1
ATOM 2045 N N . ILE A 1 264 ? 7.850 -8.556 5.271 1.00 95.06 264 ILE A N 1
ATOM 2046 C CA . ILE A 1 264 ? 9.045 -7.702 5.266 1.00 95.06 264 ILE A CA 1
ATOM 2047 C C . ILE A 1 264 ? 10.275 -8.611 5.368 1.00 95.06 264 ILE A C 1
ATOM 2049 O O . ILE A 1 264 ? 10.589 -9.137 6.433 1.00 95.06 264 ILE A O 1
ATOM 2053 N N . ALA A 1 265 ? 10.953 -8.830 4.240 1.00 93.81 265 ALA A N 1
ATOM 2054 C CA . ALA A 1 265 ? 12.056 -9.787 4.110 1.00 93.81 265 ALA A CA 1
ATOM 2055 C C . ALA A 1 265 ? 13.448 -9.142 4.299 1.00 93.81 265 ALA A C 1
ATOM 2057 O O . ALA A 1 265 ? 14.363 -9.372 3.510 1.00 93.81 265 ALA A O 1
ATOM 2058 N N . ASP A 1 266 ? 13.615 -8.318 5.336 1.00 92.94 266 ASP A N 1
ATOM 2059 C CA . ASP A 1 266 ? 14.856 -7.571 5.614 1.00 92.94 266 ASP A CA 1
ATOM 2060 C C . ASP A 1 266 ? 15.839 -8.303 6.555 1.00 92.94 266 ASP A C 1
ATOM 2062 O O . ASP A 1 266 ? 16.938 -7.814 6.825 1.00 92.94 266 ASP A O 1
ATOM 2066 N N . GLY A 1 267 ? 15.458 -9.476 7.070 1.00 91.12 267 GLY A N 1
ATOM 2067 C CA . GLY A 1 267 ? 16.248 -10.243 8.037 1.00 91.12 267 GLY A CA 1
ATOM 2068 C C . GLY A 1 267 ? 16.120 -9.772 9.492 1.00 91.12 267 GLY A C 1
ATOM 2069 O O . GLY A 1 267 ? 16.744 -10.381 10.363 1.00 91.12 267 GLY A O 1
ATOM 2070 N N . SER A 1 268 ? 15.362 -8.701 9.754 1.00 89.75 268 SER A N 1
ATOM 2071 C CA . SER A 1 268 ? 15.141 -8.110 11.084 1.00 89.75 268 SER A CA 1
ATOM 2072 C C . SER A 1 268 ? 13.687 -8.236 11.537 1.00 89.75 268 SER A C 1
ATOM 2074 O O . SER A 1 268 ? 13.446 -8.630 12.675 1.00 89.75 268 SER A O 1
ATOM 2076 N N . HIS A 1 269 ? 12.733 -7.922 10.657 1.00 91.31 269 HIS A N 1
ATOM 2077 C CA . HIS A 1 269 ? 11.300 -8.135 10.883 1.00 91.31 269 HIS A CA 1
ATOM 2078 C C . HIS A 1 269 ? 10.947 -9.619 10.808 1.00 91.31 269 HIS A C 1
ATOM 2080 O O . HIS A 1 269 ? 10.196 -10.124 11.636 1.00 91.31 269 HIS A O 1
ATOM 2086 N N . LEU A 1 270 ? 11.530 -10.316 9.832 1.00 89.69 270 LEU A N 1
ATOM 2087 C CA . LEU A 1 270 ? 11.488 -11.767 9.718 1.00 89.69 270 LEU A CA 1
ATOM 2088 C C . LEU A 1 270 ? 12.910 -12.297 9.565 1.00 89.69 270 LEU A C 1
ATOM 2090 O O . LEU A 1 270 ? 13.713 -11.779 8.787 1.00 89.69 270 LEU A O 1
ATOM 2094 N N . THR A 1 271 ? 13.216 -13.342 10.317 1.00 91.00 271 THR A N 1
ATOM 2095 C CA . THR A 1 271 ? 14.487 -14.059 10.276 1.00 91.00 271 THR A CA 1
ATOM 2096 C C . THR A 1 271 ? 14.616 -14.892 8.996 1.00 91.00 271 THR A C 1
ATOM 2098 O O . THR A 1 271 ? 13.648 -15.155 8.279 1.00 91.00 271 THR A O 1
ATOM 2101 N N . LYS A 1 272 ? 15.837 -15.350 8.693 1.00 89.19 272 LYS A N 1
ATOM 2102 C CA . LYS A 1 272 ? 16.110 -16.180 7.502 1.00 89.19 272 LYS A CA 1
ATOM 2103 C C . LYS A 1 272 ? 15.414 -17.540 7.558 1.00 89.19 272 LYS A C 1
ATOM 2105 O O . LYS A 1 272 ? 15.194 -18.172 6.529 1.00 89.19 272 LYS A O 1
ATOM 2110 N N . GLU A 1 273 ? 15.111 -18.010 8.759 1.00 90.88 273 GLU A N 1
ATOM 2111 C CA . GLU A 1 273 ? 14.370 -19.238 9.004 1.00 90.88 273 GLU A CA 1
ATOM 2112 C C . GLU A 1 273 ? 12.871 -19.072 8.707 1.00 90.88 273 GLU A C 1
ATOM 2114 O O . GLU A 1 273 ? 12.213 -20.052 8.359 1.00 90.88 273 GLU A O 1
ATOM 2119 N N . GLU A 1 274 ? 12.348 -17.846 8.800 1.00 90.12 274 GLU A N 1
ATOM 2120 C CA . GLU A 1 274 ? 10.948 -17.505 8.518 1.00 90.12 274 GLU A CA 1
ATOM 2121 C C . GLU A 1 274 ? 10.718 -17.181 7.035 1.00 90.12 274 GLU A C 1
ATOM 2123 O O . GLU A 1 274 ? 9.665 -17.515 6.492 1.00 90.12 274 GLU A O 1
ATOM 2128 N N . VAL A 1 275 ? 11.714 -16.606 6.348 1.00 90.25 275 VAL A N 1
ATOM 2129 C CA . VAL A 1 275 ? 11.668 -16.335 4.901 1.00 90.25 275 VAL A CA 1
ATOM 2130 C C . VAL A 1 275 ? 12.878 -16.952 4.209 1.00 90.25 275 VAL A C 1
ATOM 2132 O O . VAL A 1 275 ? 13.993 -16.434 4.273 1.00 90.25 275 VAL A O 1
ATOM 2135 N N . ARG A 1 276 ? 12.644 -18.057 3.494 1.00 85.62 276 ARG A N 1
ATOM 2136 C CA . ARG A 1 276 ? 13.677 -18.733 2.705 1.00 85.62 276 ARG A CA 1
ATOM 2137 C C . ARG A 1 276 ? 13.729 -18.153 1.291 1.00 85.62 276 ARG A C 1
ATOM 2139 O O . ARG A 1 276 ? 12.818 -18.398 0.503 1.00 85.62 276 ARG A O 1
ATOM 2146 N N . THR A 1 277 ? 14.794 -17.415 0.997 1.00 67.88 277 THR A N 1
ATOM 2147 C CA . THR A 1 277 ? 15.097 -16.851 -0.327 1.00 67.88 277 THR A CA 1
ATOM 2148 C C . THR A 1 277 ? 16.015 -17.737 -1.162 1.00 67.88 277 THR A C 1
ATOM 2150 O O . THR A 1 277 ? 16.720 -18.604 -0.587 1.00 67.88 277 THR A O 1
#

Sequence (277 aa):
MNIRTRLSFLFILFLLYGCADKKGAAYVEGLLYLDGKPVSIEMMDGIITRVKPLSSKTDLPQAYLAPGLIDIQINGYMGVDFSDQDLNPDKMQEATFALWKEGVTSYLPTVITRDHERLARSFSLLAEAMDDEIISLSIPGFHLEGPYISPIKGYRGAHPEQHIRLPDWEEFSELQEKAHQGIKLITVAPEIEGAIPFIKKCDDSGVVVSLAHHNGSPENIDQAVAAGASFSTHLGNGCANEINRHHNPLWPQLAHDGLSISIIADGSHLTKEEVRT

Foldseek 3Di:
DDPVVVVVVVCPVVVPAWDQDPPQKIWGWAAEPVPRFTWIFIDHPNDGPDIGGDPDPPPHDNDYDDQQDEAADDQFPDPDGLLDLPDALVRLVVRCVVCVVVRHQAYAHEDEFDALVSLLSSLLRLQVSCVDPSNVRHYQAHEYEDLQADLDPFLQAPHDNVRRDHDDQVSVVSSCVSNVVRQQEYEHAQPGPPNLVNLLVCVVSNHAYEYGSYQDFLVSVVSSLVSPHQEHEQQQHSGHPDDDPPRGPRVSQVPDPSYDYDHDPPCPSDHCVRPPD

Radius of gyration: 21.4 Å; chains: 1; bounding box: 48×49×59 Å

Secondary structure (DSSP, 8-state):
--GGGTTTSTTTTGGGTPEEPTTSEEEEEEEETTT--EEEEEEETTEEEEEEE-S--TT--S-EE-PPEEEEEESEETTEETT-TT--HHHHHHHHHHHHHTTEEEEEEEEES--HHHHHHHHHHHHHHTTSHHHHHH-S-EEEE-SSS--STTTTTTS-GGG-----HHHHHHHHHHTTT-EEEEEE-TTSTTHHHHHHHHHHTTPEEEE-S----HHHHHHHHHTT--EESSBTBSS-SS--SSSSSHHHHHT-TT-EE----SSSSS-TTTS--